Protein AF-X1GQK0-F1 (afdb_monomer_lite)

Radius of gyration: 18.28 Å; chains: 1; bounding box: 40×47×45 Å

InterPro domains:
  IPR051198 Tetrapyrrole and bacteriochlorophyll biosynthesis methyltransferases [PTHR43409] (2-92)
  IPR058240 Radical SAM superfamily [SSF102114] (1-90)

Secondary structure (DSSP, 8-state):
-TTTTT----HHHHHHHHHHHHTSS---EEEEEE--TT--HHHHHHHHHHHHHHHHH-TT-EEEEEE----SSSHHHHHHHHTT----SSHHHHHT--TTSPPTTSTTHHHHHHHHHHHHHHH-GGGTS--SHHHHHHHHHHHHHHHHT-----HHHHHHHHHHHHHHHHHHTT--EEEETTTTEEEE----

Organism: NCBI:txid412755

Structure (mmCIF, N/CA/C/O backbone):
data_AF-X1GQK0-F1
#
_entry.id   AF-X1GQK0-F1
#
loop_
_atom_site.group_PDB
_atom_site.id
_atom_site.type_symbol
_atom_site.label_atom_id
_atom_site.label_alt_id
_atom_site.label_comp_id
_atom_site.label_asym_id
_atom_site.label_entity_id
_atom_site.label_seq_id
_atom_site.pdbx_PDB_ins_code
_atom_site.Cartn_x
_atom_site.Cartn_y
_atom_site.Cartn_z
_atom_site.occupancy
_atom_site.B_iso_or_equiv
_atom_site.auth_seq_id
_atom_site.auth_comp_id
_atom_site.auth_asym_id
_atom_site.auth_atom_id
_atom_site.pdbx_PDB_model_num
ATOM 1 N N . MET A 1 1 ? -3.113 8.553 -9.599 1.00 86.00 1 MET A N 1
ATOM 2 C CA . MET A 1 1 ? -2.877 7.104 -9.410 1.00 86.00 1 MET A CA 1
ATOM 3 C C . MET A 1 1 ? -4.082 6.235 -9.766 1.00 86.00 1 MET A C 1
ATOM 5 O O . MET A 1 1 ? -3.901 5.327 -10.559 1.00 86.00 1 MET A O 1
ATOM 9 N N . LEU A 1 2 ? -5.304 6.500 -9.271 1.00 84.56 2 LEU A N 1
ATOM 10 C CA . LEU A 1 2 ? -6.489 5.663 -9.577 1.00 84.56 2 LEU A CA 1
ATOM 11 C C . LEU A 1 2 ? -6.754 5.450 -11.083 1.00 84.56 2 LEU A C 1
ATOM 13 O O . LEU A 1 2 ? -7.022 4.320 -11.481 1.00 84.56 2 LEU A O 1
ATOM 17 N N . ASN A 1 3 ? -6.606 6.496 -11.904 1.00 83.50 3 ASN A N 1
ATOM 18 C CA . ASN A 1 3 ? -6.813 6.410 -13.357 1.00 83.50 3 ASN A CA 1
ATOM 19 C C . ASN A 1 3 ? -5.744 5.558 -14.058 1.00 83.50 3 ASN A C 1
ATOM 21 O O . ASN A 1 3 ? -6.087 4.754 -14.910 1.00 83.50 3 ASN A O 1
ATOM 25 N N . ILE A 1 4 ? -4.472 5.671 -13.648 1.00 83.75 4 ILE A N 1
ATOM 26 C CA . ILE A 1 4 ? -3.359 4.857 -14.186 1.00 83.75 4 ILE A CA 1
ATOM 27 C C . ILE A 1 4 ? -3.597 3.362 -13.929 1.00 83.75 4 ILE A C 1
ATOM 29 O O . ILE A 1 4 ? -3.160 2.511 -14.690 1.00 83.75 4 ILE A O 1
ATOM 33 N N . LEU A 1 5 ? -4.292 3.039 -12.839 1.00 85.56 5 LEU A N 1
ATOM 34 C CA . LEU A 1 5 ? -4.636 1.667 -12.478 1.00 85.56 5 LEU A CA 1
ATOM 35 C C . LEU A 1 5 ? -5.986 1.209 -13.045 1.00 85.56 5 LEU A C 1
ATOM 37 O O . LEU A 1 5 ? -6.424 0.115 -12.703 1.00 85.56 5 LEU A O 1
ATOM 41 N N . ASN A 1 6 ? -6.673 2.055 -13.819 1.00 86.94 6 ASN A N 1
ATOM 42 C CA . ASN A 1 6 ? -8.012 1.812 -14.354 1.00 86.94 6 ASN A CA 1
ATOM 43 C C . ASN A 1 6 ? -9.020 1.280 -13.308 1.00 86.94 6 ASN A C 1
ATOM 45 O O . ASN A 1 6 ? -9.828 0.396 -13.576 1.00 86.94 6 ASN A O 1
ATOM 49 N N . LYS A 1 7 ? -8.962 1.793 -12.068 1.00 87.69 7 LYS A N 1
ATOM 50 C CA . LYS A 1 7 ? -9.793 1.279 -10.960 1.00 87.69 7 LYS A CA 1
ATOM 51 C C . LYS A 1 7 ? -11.270 1.688 -11.030 1.00 87.69 7 LYS A C 1
ATOM 53 O O . LYS A 1 7 ? -12.049 1.197 -10.223 1.00 87.69 7 LYS A O 1
ATOM 58 N N . ASN A 1 8 ? -11.627 2.616 -11.920 1.00 91.62 8 ASN A N 1
ATOM 59 C CA . ASN A 1 8 ? -12.978 3.165 -12.091 1.00 91.62 8 ASN A CA 1
ATOM 60 C C . ASN A 1 8 ? -13.700 3.539 -10.772 1.00 91.62 8 ASN A C 1
ATOM 62 O O . ASN A 1 8 ? -14.878 3.254 -10.576 1.00 91.62 8 ASN A O 1
ATOM 66 N N . ILE A 1 9 ? -12.974 4.163 -9.838 1.00 94.88 9 ILE A N 1
ATOM 67 C CA . ILE A 1 9 ? -13.507 4.660 -8.560 1.00 94.88 9 ILE A CA 1
ATOM 68 C C . ILE A 1 9 ? -12.946 6.045 -8.251 1.00 94.88 9 ILE A C 1
ATOM 70 O O . ILE A 1 9 ? -11.838 6.394 -8.662 1.00 94.88 9 ILE A O 1
ATOM 74 N N . SER A 1 10 ? -13.684 6.817 -7.457 1.00 95.56 10 SER A N 1
ATOM 75 C CA . SER A 1 10 ? -13.250 8.117 -6.939 1.00 95.56 10 SER A CA 1
ATOM 76 C C . SER A 1 10 ? -12.899 8.060 -5.449 1.00 95.56 10 SER A C 1
ATOM 78 O O . SER A 1 10 ? -13.332 7.172 -4.712 1.00 95.56 10 SER A O 1
ATOM 80 N N . ILE A 1 11 ? -12.183 9.077 -4.959 1.00 96.25 11 ILE A N 1
ATOM 81 C CA . ILE A 1 11 ? -11.926 9.257 -3.517 1.00 96.25 11 ILE A CA 1
ATOM 82 C C . ILE A 1 11 ? -13.244 9.369 -2.731 1.00 96.25 11 ILE A C 1
ATOM 84 O O . ILE A 1 11 ? -13.341 8.866 -1.612 1.00 96.25 11 ILE A O 1
ATOM 88 N N . LYS A 1 12 ? -14.283 9.980 -3.323 1.00 97.12 12 LYS A N 1
ATOM 89 C CA . LYS A 1 12 ? -15.617 10.078 -2.715 1.00 97.12 12 LYS A CA 1
ATOM 90 C C . LYS A 1 12 ? -16.220 8.694 -2.476 1.00 97.12 12 LYS A C 1
ATOM 92 O O . LYS A 1 12 ? -16.782 8.479 -1.407 1.00 97.12 12 LYS A O 1
ATOM 97 N N . ASN A 1 13 ? -16.060 7.756 -3.416 1.00 96.62 13 ASN A N 1
ATOM 98 C CA . ASN A 1 13 ? -16.546 6.383 -3.239 1.00 96.62 13 ASN A CA 1
ATOM 99 C C . ASN A 1 13 ? -15.848 5.688 -2.064 1.00 96.62 13 ASN A C 1
ATOM 101 O O . ASN A 1 13 ? -16.523 5.090 -1.235 1.00 96.62 13 ASN A O 1
ATOM 105 N N . ILE A 1 14 ? -14.524 5.838 -1.948 1.00 96.88 14 ILE A N 1
ATOM 106 C CA . ILE A 1 14 ? -13.735 5.238 -0.858 1.00 96.88 14 ILE A CA 1
ATOM 107 C C . ILE A 1 14 ? -14.148 5.809 0.509 1.00 96.88 14 ILE A C 1
ATOM 109 O O . ILE A 1 14 ? -14.321 5.081 1.481 1.00 96.88 14 ILE A O 1
ATOM 113 N N . ILE A 1 15 ? -14.349 7.126 0.605 1.00 97.56 15 ILE A N 1
ATOM 114 C CA . ILE A 1 15 ? -14.827 7.753 1.848 1.00 97.56 15 ILE A CA 1
ATOM 115 C C . ILE A 1 15 ? -16.248 7.281 2.179 1.00 97.56 15 ILE A C 1
ATOM 117 O O . ILE A 1 15 ? -16.563 7.031 3.344 1.00 97.56 15 ILE A O 1
ATOM 121 N N . GLN A 1 16 ? -17.109 7.157 1.170 1.00 97.12 16 GLN A N 1
ATOM 122 C CA . GLN A 1 16 ? -18.483 6.714 1.363 1.00 97.12 16 GLN A CA 1
ATOM 123 C C . GLN A 1 16 ? -18.555 5.257 1.837 1.00 97.12 16 GLN A C 1
ATOM 125 O O . GLN A 1 16 ? -19.339 4.970 2.739 1.00 97.12 16 GLN A O 1
ATOM 130 N N . SER A 1 17 ? -17.713 4.357 1.318 1.00 96.44 17 SER A N 1
ATOM 131 C CA . SER A 1 17 ? -17.675 2.963 1.783 1.00 96.44 17 SER A CA 1
ATOM 132 C C . SER A 1 17 ? -17.303 2.864 3.265 1.00 96.44 17 SER A C 1
ATOM 134 O O . SER A 1 17 ? -17.891 2.070 3.999 1.00 96.44 17 SER A O 1
ATOM 136 N N . ALA A 1 18 ? -16.390 3.715 3.748 1.00 96.88 18 ALA A N 1
ATOM 137 C CA . ALA A 1 18 ? -16.039 3.760 5.168 1.00 96.88 18 ALA A CA 1
ATOM 138 C C . ALA A 1 18 ? -17.204 4.235 6.040 1.00 96.88 18 ALA A C 1
ATOM 140 O O . ALA A 1 18 ? -17.442 3.666 7.102 1.00 96.88 18 ALA A O 1
ATOM 141 N N . LYS A 1 19 ? -17.959 5.241 5.583 1.00 96.62 19 LYS A N 1
ATOM 142 C CA . LYS A 1 19 ? -19.150 5.730 6.295 1.00 96.62 19 LYS A CA 1
ATOM 143 C C . LYS A 1 19 ? -20.248 4.674 6.374 1.00 96.62 19 LYS A C 1
ATOM 145 O O . LYS A 1 19 ? -20.806 4.486 7.447 1.00 96.62 19 LYS A O 1
ATOM 150 N N . ILE A 1 20 ? -20.524 3.987 5.265 1.00 96.00 20 ILE A N 1
ATOM 151 C CA . ILE A 1 20 ? -21.542 2.928 5.206 1.00 96.00 20 ILE A CA 1
ATOM 152 C C . ILE A 1 20 ? -21.174 1.803 6.176 1.00 96.00 20 ILE A C 1
ATOM 154 O O . ILE A 1 20 ? -21.955 1.463 7.057 1.00 96.00 20 ILE A O 1
ATOM 158 N N . THR A 1 21 ? -19.952 1.279 6.070 1.00 95.81 21 THR A N 1
ATOM 159 C CA . THR A 1 21 ? -19.504 0.135 6.883 1.00 95.81 21 THR A CA 1
ATOM 160 C C . THR A 1 21 ? -19.372 0.456 8.370 1.00 95.81 21 THR A C 1
ATOM 162 O O . THR A 1 21 ? -19.527 -0.438 9.195 1.00 95.81 21 THR A O 1
ATOM 165 N N . LYS A 1 22 ? -19.150 1.724 8.744 1.00 95.62 22 LYS A N 1
ATOM 166 C CA . LYS A 1 22 ? -19.123 2.155 10.151 1.00 95.62 22 LYS A CA 1
ATOM 167 C C . LYS A 1 22 ? -20.421 1.819 10.897 1.00 95.62 22 LYS A C 1
ATOM 169 O O . LYS A 1 22 ? -20.362 1.493 12.077 1.00 95.62 22 LYS A O 1
ATOM 174 N N . GLY A 1 23 ? -21.569 1.927 10.226 1.00 90.81 23 GLY A N 1
ATOM 175 C CA . GLY A 1 23 ? -22.893 1.675 10.806 1.00 90.81 23 GLY A CA 1
ATOM 176 C C . GLY A 1 23 ? -23.303 0.202 10.828 1.00 90.81 23 GLY A C 1
ATOM 177 O O . GLY A 1 23 ? -24.472 -0.089 11.048 1.00 90.81 23 GLY A O 1
ATOM 178 N N . THR A 1 24 ? -22.373 -0.714 10.553 1.00 94.06 24 THR A N 1
ATOM 179 C CA . THR A 1 24 ? -22.633 -2.154 10.440 1.00 94.06 24 THR A CA 1
ATOM 180 C C . THR A 1 24 ? -21.692 -2.943 11.346 1.00 94.06 24 THR A C 1
ATOM 182 O O . THR A 1 24 ? -20.671 -2.419 11.799 1.00 94.06 24 THR A O 1
ATOM 185 N N . ASP A 1 25 ? -21.980 -4.228 11.540 1.00 90.56 25 ASP A N 1
ATOM 186 C CA . ASP A 1 25 ? -21.073 -5.158 12.226 1.00 90.56 25 ASP A CA 1
ATOM 187 C C . ASP A 1 25 ? -19.959 -5.708 11.318 1.00 90.56 25 ASP A C 1
ATOM 189 O O . ASP A 1 25 ? -19.130 -6.512 11.745 1.00 90.56 25 ASP A O 1
ATOM 193 N N . LEU A 1 26 ? -19.883 -5.241 10.067 1.00 88.81 26 LEU A N 1
ATOM 194 C CA . LEU A 1 26 ? -18.850 -5.647 9.123 1.00 88.81 26 LEU A CA 1
ATOM 195 C C . LEU A 1 26 ? -17.524 -4.925 9.391 1.00 88.81 26 LEU A C 1
ATOM 197 O O . LEU A 1 26 ? -17.452 -3.701 9.538 1.00 88.81 26 LEU A O 1
ATOM 201 N N . SER A 1 27 ? -16.434 -5.690 9.360 1.00 86.12 27 SER A N 1
ATOM 202 C CA . SER A 1 27 ? -15.071 -5.158 9.378 1.00 86.12 27 SER A CA 1
ATOM 203 C C . SER A 1 27 ? -14.605 -4.911 7.943 1.00 86.12 27 SER A C 1
ATOM 205 O O . SER A 1 27 ? -14.229 -5.841 7.239 1.00 86.12 27 SER A O 1
ATOM 207 N N . ALA A 1 28 ? -14.631 -3.655 7.494 1.00 93.81 28 ALA A N 1
ATOM 208 C CA . ALA A 1 28 ? -14.142 -3.299 6.163 1.00 93.81 28 ALA A CA 1
ATOM 209 C C . ALA A 1 28 ? -12.614 -3.459 6.067 1.00 93.81 28 ALA A C 1
ATOM 211 O O . ALA A 1 28 ? -11.897 -2.875 6.879 1.00 93.81 28 ALA A O 1
ATOM 212 N N . ASP A 1 29 ? -12.124 -4.186 5.062 1.00 95.19 29 ASP A N 1
ATOM 213 C CA . ASP A 1 29 ? -10.694 -4.319 4.758 1.00 95.19 29 ASP A CA 1
ATOM 214 C C . ASP A 1 29 ? -10.328 -3.555 3.478 1.00 95.19 29 ASP A C 1
ATOM 216 O O . ASP A 1 29 ? -10.862 -3.814 2.398 1.00 95.19 29 ASP A O 1
ATOM 220 N N . TYR A 1 30 ? -9.394 -2.610 3.594 1.00 96.38 30 TYR A N 1
ATOM 221 C CA . TYR A 1 30 ? -8.922 -1.795 2.482 1.00 96.38 30 TYR A CA 1
ATOM 222 C C . TYR A 1 30 ? -7.527 -2.214 2.003 1.00 96.38 30 TYR A C 1
ATOM 224 O O . TYR A 1 30 ? -6.514 -2.051 2.691 1.00 96.38 30 TYR A O 1
ATOM 232 N N . SER A 1 31 ? -7.453 -2.652 0.746 1.00 94.50 31 SER A N 1
ATOM 233 C CA . SER A 1 31 ? -6.190 -2.953 0.066 1.00 94.50 31 SER A CA 1
ATOM 234 C C . SER A 1 31 ? -5.671 -1.758 -0.738 1.00 94.50 31 SER A C 1
ATOM 236 O O . SER A 1 31 ? -6.305 -1.283 -1.684 1.00 94.50 31 SER A O 1
ATOM 238 N N . TRP A 1 32 ? -4.473 -1.300 -0.389 1.00 96.12 32 TRP A N 1
ATOM 239 C CA . TRP A 1 32 ? -3.812 -0.145 -0.993 1.00 96.12 32 TRP A CA 1
ATOM 240 C C . TRP A 1 32 ? -2.571 -0.562 -1.771 1.00 96.12 32 TRP A C 1
ATOM 242 O O . TRP A 1 32 ? -1.970 -1.597 -1.491 1.00 96.12 32 TRP A O 1
ATOM 252 N N . MET A 1 33 ? -2.175 0.258 -2.743 1.00 94.62 33 MET A N 1
ATOM 253 C CA . MET A 1 33 ? -0.976 0.026 -3.547 1.00 94.62 33 MET A CA 1
ATOM 254 C C . MET A 1 33 ? -0.113 1.282 -3.614 1.00 94.62 33 MET A C 1
ATOM 256 O O . MET A 1 33 ? -0.654 2.382 -3.711 1.00 94.62 33 MET A O 1
ATOM 260 N N . ILE A 1 34 ? 1.204 1.086 -3.583 1.00 95.50 34 ILE A N 1
ATOM 261 C CA . ILE A 1 34 ? 2.251 2.093 -3.820 1.00 95.50 34 ILE A CA 1
ATOM 262 C C . ILE A 1 34 ? 3.330 1.504 -4.740 1.00 95.50 34 ILE A C 1
ATOM 264 O O . ILE A 1 34 ? 3.336 0.300 -4.999 1.00 95.50 34 ILE A O 1
ATOM 268 N N . GLY A 1 35 ? 4.274 2.320 -5.202 1.00 93.69 35 GLY A N 1
ATOM 269 C CA . GLY A 1 35 ? 5.295 1.907 -6.168 1.00 93.69 35 GLY A CA 1
ATOM 270 C C . GLY A 1 35 ? 4.748 1.850 -7.593 1.00 93.69 35 GLY A C 1
ATOM 271 O O . GLY A 1 35 ? 5.154 1.003 -8.385 1.00 93.69 35 GLY A O 1
ATOM 272 N N . ILE A 1 36 ? 3.784 2.714 -7.905 1.00 93.31 36 ILE A N 1
ATOM 273 C CA . ILE A 1 36 ? 3.194 2.805 -9.243 1.00 93.31 36 ILE A CA 1
ATOM 274 C C . ILE A 1 36 ? 4.176 3.587 -10.141 1.00 93.31 36 ILE A C 1
ATOM 276 O O . ILE A 1 36 ? 4.700 4.605 -9.691 1.00 93.31 36 ILE A O 1
ATOM 280 N N . PRO A 1 37 ? 4.462 3.152 -11.384 1.00 90.38 37 PRO A N 1
ATOM 281 C CA . PRO A 1 37 ? 5.226 3.949 -12.347 1.00 90.38 37 PRO A CA 1
ATOM 282 C C . PRO A 1 37 ? 4.750 5.409 -12.414 1.00 90.38 37 PRO A C 1
ATO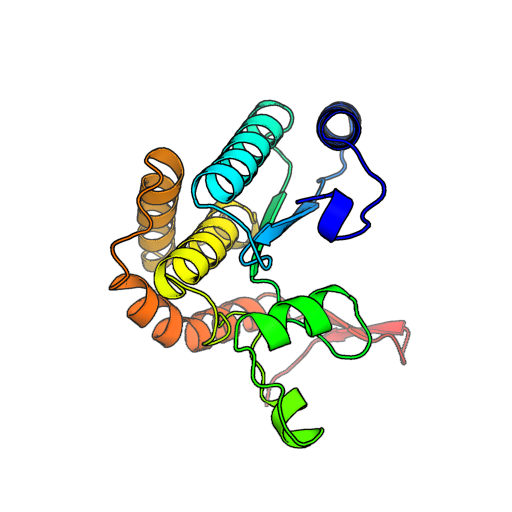M 284 O O . PRO A 1 37 ? 3.546 5.674 -12.454 1.00 90.38 37 PRO A O 1
ATOM 287 N N . GLY A 1 38 ? 5.689 6.355 -12.363 1.00 88.50 38 GLY A N 1
ATOM 288 C CA . GLY A 1 38 ? 5.410 7.794 -12.264 1.00 88.50 38 GLY A CA 1
ATOM 289 C C . GLY A 1 38 ? 4.885 8.312 -10.909 1.00 88.50 38 GLY A C 1
ATOM 290 O O . GLY A 1 38 ? 4.633 9.510 -10.784 1.00 88.50 38 GLY A O 1
ATOM 291 N N . GLU A 1 39 ? 4.714 7.471 -9.883 1.00 93.12 39 GLU A N 1
ATOM 292 C CA . GLU A 1 39 ? 4.222 7.897 -8.565 1.00 93.12 39 GLU A CA 1
ATOM 293 C C . GLU A 1 39 ? 5.246 8.755 -7.813 1.00 93.12 39 GLU A C 1
ATOM 295 O O . GLU A 1 39 ? 6.414 8.393 -7.642 1.00 93.12 39 GLU A O 1
ATOM 300 N N . THR A 1 40 ? 4.795 9.904 -7.307 1.00 93.25 40 THR A N 1
ATOM 301 C CA . THR A 1 40 ? 5.649 10.810 -6.536 1.00 93.25 40 THR A CA 1
ATOM 302 C C . THR A 1 40 ? 5.569 10.532 -5.034 1.00 93.25 40 THR A C 1
ATOM 304 O O . THR A 1 40 ? 4.610 9.951 -4.522 1.00 93.25 40 THR A O 1
ATOM 307 N N . LYS A 1 41 ? 6.542 11.045 -4.268 1.00 92.00 41 LYS A N 1
ATOM 308 C CA . LYS A 1 41 ? 6.484 11.022 -2.792 1.00 92.00 41 LYS A CA 1
ATOM 309 C C . LYS A 1 41 ? 5.203 11.684 -2.260 1.00 92.00 41 LYS A C 1
ATOM 311 O O . LYS A 1 41 ? 4.647 11.239 -1.258 1.00 92.00 41 LYS A O 1
ATOM 316 N N . THR A 1 42 ? 4.741 12.743 -2.922 1.00 94.12 42 THR A N 1
ATOM 317 C CA . THR A 1 42 ? 3.506 13.450 -2.565 1.00 94.12 42 THR A CA 1
ATOM 318 C C . THR A 1 42 ? 2.279 12.568 -2.778 1.00 94.12 42 THR A C 1
ATOM 320 O O . THR A 1 42 ? 1.374 12.585 -1.948 1.00 94.12 42 THR A O 1
ATOM 323 N N . ASP A 1 43 ? 2.257 11.752 -3.832 1.00 95.00 43 ASP A N 1
ATOM 324 C CA . ASP A 1 43 ? 1.158 10.816 -4.091 1.00 95.00 43 ASP A CA 1
ATOM 325 C C . ASP A 1 43 ? 1.102 9.699 -3.048 1.00 95.00 43 ASP A C 1
ATOM 327 O O . ASP A 1 43 ? 0.036 9.444 -2.488 1.00 95.00 43 ASP A O 1
ATOM 331 N N . VAL A 1 44 ? 2.253 9.126 -2.681 1.00 95.31 44 VAL A N 1
ATOM 332 C CA . VAL A 1 44 ? 2.336 8.159 -1.572 1.00 95.31 44 VAL A CA 1
ATOM 333 C C . VAL A 1 44 ? 1.809 8.777 -0.272 1.00 95.31 44 VAL A C 1
ATOM 335 O O . VAL A 1 44 ? 1.028 8.153 0.448 1.00 95.31 44 VAL A O 1
ATOM 338 N N . ARG A 1 45 ? 2.167 10.036 0.016 1.00 95.06 45 ARG A N 1
ATOM 339 C CA . ARG A 1 45 ? 1.662 10.749 1.198 1.00 95.06 45 ARG A CA 1
ATOM 340 C C . ARG A 1 45 ? 0.151 10.984 1.139 1.00 95.06 45 ARG A C 1
ATOM 342 O O . ARG A 1 45 ? -0.525 10.821 2.151 1.00 95.06 45 ARG A O 1
ATOM 349 N N . ARG A 1 46 ? -0.405 11.316 -0.030 1.00 96.00 46 ARG A N 1
ATOM 350 C CA . ARG A 1 46 ? -1.863 11.430 -0.227 1.00 96.00 46 ARG A CA 1
ATOM 351 C C . ARG A 1 46 ? -2.571 10.104 0.054 1.00 96.00 46 ARG A C 1
ATOM 353 O O . ARG A 1 46 ? -3.612 10.118 0.705 1.00 96.00 46 ARG A O 1
ATOM 360 N N . THR A 1 47 ? -1.991 8.980 -0.369 1.00 96.62 47 THR A N 1
ATOM 361 C CA . THR A 1 47 ? -2.493 7.635 -0.045 1.00 96.62 47 THR A CA 1
ATOM 362 C C . THR A 1 47 ? -2.502 7.394 1.467 1.00 96.62 47 THR A C 1
ATOM 364 O O . THR A 1 47 ? -3.541 7.033 2.014 1.00 96.62 47 THR A O 1
ATOM 367 N N . ILE A 1 48 ? -1.395 7.667 2.167 1.00 97.00 48 ILE A N 1
ATOM 368 C CA . ILE A 1 48 ? -1.303 7.516 3.634 1.00 97.00 48 ILE A CA 1
ATOM 369 C C . ILE A 1 48 ? -2.327 8.404 4.356 1.00 97.00 48 ILE A C 1
ATOM 371 O O . ILE A 1 48 ? -3.032 7.933 5.248 1.00 97.00 48 ILE A O 1
ATOM 375 N N . ASN A 1 49 ? -2.465 9.667 3.949 1.00 97.38 49 ASN A N 1
ATOM 376 C CA . ASN A 1 49 ? -3.438 10.589 4.536 1.00 97.38 49 ASN A CA 1
ATOM 377 C C . ASN A 1 49 ? -4.880 10.113 4.335 1.00 97.38 49 ASN A C 1
ATOM 379 O O . ASN A 1 49 ? -5.701 10.223 5.244 1.00 97.38 49 ASN A O 1
ATOM 383 N N . LEU A 1 50 ? -5.195 9.561 3.160 1.00 97.69 50 LEU A N 1
ATOM 384 C CA . LEU A 1 50 ? -6.515 8.996 2.906 1.00 97.69 50 LEU A CA 1
ATOM 385 C C . LEU A 1 50 ? -6.779 7.785 3.808 1.00 97.69 50 LEU A C 1
ATOM 387 O O . LEU A 1 50 ? -7.862 7.689 4.371 1.00 97.69 50 LEU A O 1
ATOM 391 N N . ILE A 1 51 ? -5.790 6.913 4.014 1.00 97.81 51 ILE A N 1
ATOM 392 C CA . ILE A 1 51 ? -5.900 5.782 4.947 1.00 97.81 51 ILE A CA 1
ATOM 393 C C . ILE A 1 51 ? -6.170 6.267 6.376 1.00 97.81 51 ILE A C 1
ATOM 395 O O . ILE A 1 51 ? -7.095 5.773 7.020 1.00 97.81 51 ILE A O 1
ATOM 399 N N . LYS A 1 52 ? -5.407 7.257 6.861 1.00 96.94 52 LYS A N 1
ATOM 400 C CA . LYS A 1 52 ? -5.611 7.860 8.191 1.00 96.94 52 LYS A CA 1
ATOM 401 C C . LYS A 1 52 ? -7.039 8.396 8.337 1.00 96.94 52 LYS A C 1
ATOM 403 O O . LYS A 1 52 ? -7.730 8.035 9.284 1.00 96.94 52 LYS A O 1
ATOM 408 N N . LYS A 1 53 ? -7.530 9.127 7.333 1.00 97.81 53 LYS A N 1
ATOM 409 C CA . LYS A 1 53 ? -8.914 9.622 7.288 1.00 97.81 53 LYS A CA 1
ATOM 410 C C . LYS A 1 53 ? -9.954 8.497 7.312 1.00 97.81 53 LYS A C 1
ATOM 412 O O . LYS A 1 53 ? -10.982 8.624 7.968 1.00 97.81 53 LYS A O 1
ATOM 417 N N . ILE A 1 54 ? -9.719 7.390 6.607 1.00 97.50 54 ILE A N 1
ATOM 418 C CA . ILE A 1 54 ? -10.621 6.228 6.642 1.00 97.50 54 ILE A CA 1
ATOM 419 C C . ILE A 1 54 ? -10.668 5.622 8.048 1.00 97.50 54 ILE A C 1
ATOM 421 O O . ILE A 1 54 ? -11.761 5.333 8.531 1.00 97.50 54 ILE A O 1
ATOM 425 N N . LYS A 1 55 ? -9.523 5.513 8.734 1.00 95.38 55 LYS A N 1
ATOM 426 C CA . LYS A 1 55 ? -9.458 5.034 10.124 1.00 95.38 55 LYS A CA 1
ATOM 427 C C . LYS A 1 55 ? -10.127 5.978 11.121 1.00 95.38 55 LYS A C 1
ATOM 429 O O . LYS A 1 55 ? -10.745 5.493 12.060 1.00 95.38 55 LYS A O 1
ATOM 434 N N . GLU A 1 56 ? -10.062 7.291 10.913 1.00 96.50 56 GLU A N 1
ATOM 435 C CA . GLU A 1 56 ? -10.828 8.264 11.709 1.00 96.50 56 GLU A CA 1
ATOM 436 C C . GLU A 1 56 ? -12.342 8.070 11.529 1.00 96.50 56 GLU A C 1
ATOM 438 O O . GLU A 1 56 ? -13.110 8.124 12.490 1.00 96.50 56 GLU A O 1
ATOM 443 N N . ILE A 1 57 ? -12.788 7.807 10.295 1.00 96.69 57 ILE A N 1
ATOM 444 C CA . ILE A 1 57 ? -14.203 7.566 9.997 1.00 96.69 57 ILE A CA 1
ATOM 445 C C . ILE A 1 57 ? -14.658 6.241 10.608 1.00 96.69 57 ILE A C 1
ATOM 447 O O . ILE A 1 57 ? -15.646 6.232 11.343 1.00 96.69 57 ILE A O 1
ATOM 451 N N . ASN A 1 58 ? -13.958 5.145 10.319 1.00 95.94 58 ASN A N 1
ATOM 452 C CA . ASN A 1 58 ? -14.274 3.804 10.796 1.00 95.94 58 ASN A CA 1
ATOM 453 C C . ASN A 1 58 ? -13.049 3.171 11.487 1.0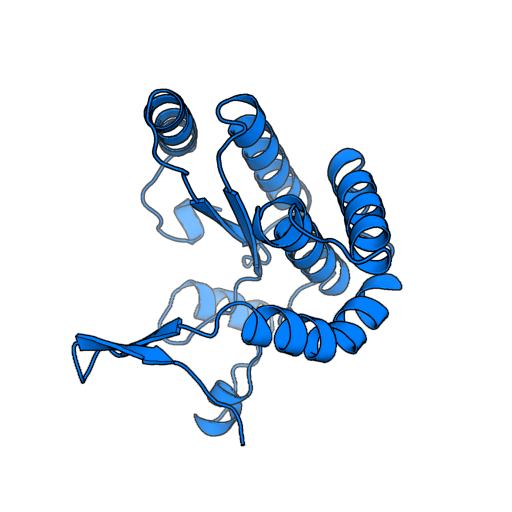0 95.94 58 ASN A C 1
ATOM 455 O O . ASN A 1 58 ? -12.269 2.470 10.842 1.00 95.94 58 ASN A O 1
ATOM 459 N N . PRO A 1 59 ? -12.892 3.342 12.812 1.00 93.19 59 PRO A N 1
ATOM 460 C CA . PRO A 1 59 ? -11.774 2.755 13.548 1.00 93.19 59 PRO A CA 1
ATOM 461 C C . PRO A 1 59 ? -11.715 1.225 13.475 1.00 93.19 59 PRO A C 1
ATOM 463 O O . PRO A 1 59 ? -10.628 0.661 13.597 1.00 93.19 59 PRO A O 1
ATOM 466 N N . LYS A 1 60 ? -12.846 0.548 13.223 1.00 92.69 60 LYS A N 1
ATOM 467 C CA . LYS A 1 60 ? -12.905 -0.915 13.089 1.00 92.69 60 LYS A CA 1
ATOM 468 C C . LYS A 1 60 ? -12.312 -1.422 11.772 1.00 92.69 60 LYS A C 1
ATOM 470 O O . LYS A 1 60 ? -12.052 -2.621 11.691 1.00 92.69 60 LYS A O 1
ATOM 475 N N . SER A 1 61 ? -12.116 -0.560 10.767 1.00 95.06 61 SER A N 1
ATOM 476 C CA . SER A 1 61 ? -11.614 -0.985 9.459 1.00 95.06 61 SER A CA 1
ATOM 477 C C . SER A 1 61 ? -10.157 -1.430 9.526 1.00 95.06 61 SER A C 1
ATOM 479 O O . SER A 1 61 ? -9.333 -0.808 10.206 1.00 95.06 61 SER A O 1
ATOM 481 N N . GLU A 1 62 ? -9.829 -2.442 8.742 1.00 95.50 62 GLU A N 1
ATOM 482 C CA . GLU A 1 62 ? -8.466 -2.886 8.500 1.00 95.50 62 GLU A CA 1
ATOM 483 C C . GLU A 1 62 ? -7.913 -2.287 7.209 1.00 95.50 62 GLU A C 1
ATOM 485 O O . GLU A 1 62 ? -8.653 -1.833 6.331 1.00 95.50 62 GLU A O 1
ATOM 490 N N . PHE A 1 63 ? -6.591 -2.269 7.088 1.00 96.50 63 PHE A N 1
ATOM 491 C CA . PHE A 1 63 ? -5.945 -1.929 5.834 1.00 96.50 63 PHE A CA 1
ATOM 492 C C . PHE A 1 63 ? -4.587 -2.602 5.692 1.00 96.50 63 PHE A C 1
ATOM 494 O O . PHE A 1 63 ? -3.947 -3.017 6.654 1.00 96.50 63 PHE A O 1
ATOM 501 N N . SER A 1 64 ? -4.103 -2.653 4.456 1.00 94.50 64 SER A N 1
ATOM 502 C CA . SER A 1 64 ? -2.693 -2.920 4.187 1.00 94.50 64 SER A CA 1
ATOM 503 C C . SER A 1 64 ? -2.256 -2.237 2.902 1.00 94.50 64 SER A C 1
ATOM 505 O O . SER A 1 64 ? -3.025 -2.161 1.943 1.00 94.50 64 SER A O 1
ATOM 507 N N . ILE A 1 65 ? -1.017 -1.758 2.871 1.00 95.81 65 ILE A N 1
ATOM 508 C CA . ILE A 1 65 ? -0.384 -1.220 1.672 1.00 95.81 65 ILE A CA 1
ATOM 509 C C . ILE A 1 65 ? 0.517 -2.301 1.086 1.00 95.81 65 ILE A C 1
ATOM 511 O O . ILE A 1 65 ? 1.403 -2.824 1.762 1.00 95.81 65 ILE A O 1
ATOM 515 N N . LYS A 1 66 ? 0.306 -2.628 -0.185 1.00 93.75 66 LYS A N 1
ATOM 516 C CA . LYS A 1 66 ? 1.156 -3.525 -0.970 1.00 93.75 66 LYS A CA 1
ATOM 517 C C . LYS A 1 66 ? 1.974 -2.724 -1.975 1.00 93.75 66 LYS A C 1
ATOM 519 O O . LYS A 1 66 ? 1.582 -1.635 -2.389 1.00 93.75 66 LYS A O 1
ATOM 524 N N . ILE A 1 67 ? 3.118 -3.264 -2.370 1.00 94.00 67 ILE A N 1
ATOM 525 C CA . ILE A 1 67 ? 3.942 -2.665 -3.418 1.00 94.00 67 ILE A CA 1
ATOM 526 C C . ILE A 1 67 ? 3.513 -3.283 -4.740 1.00 94.00 67 ILE A C 1
ATOM 528 O O . ILE A 1 67 ? 3.372 -4.503 -4.840 1.00 94.00 67 ILE A O 1
ATOM 532 N N . LEU A 1 68 ? 3.262 -2.441 -5.736 1.00 93.00 68 LEU A N 1
ATOM 533 C CA . LEU A 1 68 ? 2.864 -2.891 -7.057 1.00 93.00 68 LEU A CA 1
ATOM 534 C C . LEU A 1 68 ? 3.971 -3.765 -7.661 1.00 93.00 68 LEU A C 1
ATOM 536 O O . LEU A 1 68 ? 5.135 -3.367 -7.736 1.00 93.00 68 LEU A O 1
ATOM 540 N N . PHE A 1 69 ? 3.580 -4.949 -8.131 1.00 92.50 69 PHE A N 1
ATOM 541 C CA . PHE A 1 69 ? 4.413 -5.769 -8.995 1.00 92.50 69 PHE A CA 1
ATOM 542 C C . PHE A 1 69 ? 3.851 -5.719 -10.427 1.00 92.50 69 PHE A C 1
ATOM 544 O O . PHE A 1 69 ? 2.673 -6.040 -10.606 1.00 92.50 69 PHE A O 1
ATOM 551 N N . PRO A 1 70 ? 4.633 -5.316 -11.446 1.00 92.44 70 PRO A N 1
ATOM 552 C CA . PRO A 1 70 ? 4.132 -5.211 -12.815 1.00 92.44 70 PRO A CA 1
ATOM 553 C C . PRO A 1 70 ? 4.001 -6.600 -13.458 1.00 92.44 70 PRO A C 1
ATOM 555 O O . PRO A 1 70 ? 4.988 -7.193 -13.891 1.00 92.44 70 PRO A O 1
ATOM 558 N N . TYR A 1 71 ? 2.782 -7.139 -13.512 1.00 91.06 71 TYR A N 1
ATOM 559 C CA . TYR A 1 71 ? 2.511 -8.436 -14.142 1.00 91.06 71 TYR A CA 1
ATOM 560 C C . TYR A 1 71 ? 2.315 -8.317 -15.660 1.00 91.06 71 TYR A C 1
ATOM 562 O O . TYR A 1 71 ? 1.782 -7.303 -16.117 1.00 91.06 71 TYR A O 1
ATOM 570 N N . PRO A 1 72 ? 2.696 -9.337 -16.455 1.00 91.69 72 PRO A N 1
ATOM 571 C CA . PRO A 1 72 ? 2.616 -9.285 -17.914 1.00 91.69 72 PRO A CA 1
ATOM 572 C C . PRO A 1 72 ? 1.201 -8.992 -18.422 1.00 91.69 72 PRO A C 1
ATOM 574 O O . PRO A 1 72 ? 0.221 -9.271 -17.736 1.00 91.69 72 PRO A O 1
ATOM 577 N N . LYS A 1 73 ? 1.103 -8.494 -19.662 1.00 89.62 73 LYS A N 1
ATOM 578 C CA . LYS A 1 73 ? -0.169 -8.173 -20.344 1.00 89.62 73 LYS A CA 1
ATOM 579 C C . LYS A 1 73 ? -1.018 -7.111 -19.623 1.00 89.62 73 LYS A C 1
ATOM 581 O O . LYS A 1 73 ? -2.242 -7.148 -19.679 1.00 89.62 73 LYS A O 1
ATOM 586 N N . THR A 1 74 ? -0.369 -6.155 -18.962 1.00 91.12 74 THR A N 1
ATOM 587 C CA . THR A 1 74 ? -1.023 -4.991 -18.349 1.00 91.12 74 THR A CA 1
ATOM 588 C C . THR A 1 74 ? -0.351 -3.702 -18.816 1.00 91.12 74 THR A C 1
ATOM 590 O O . THR A 1 74 ? 0.861 -3.681 -19.042 1.00 91.12 74 THR A O 1
ATOM 593 N N . GLU A 1 75 ? -1.103 -2.604 -18.899 1.00 90.56 75 GLU A N 1
ATOM 594 C CA . GLU A 1 75 ? -0.538 -1.285 -19.230 1.00 90.56 75 GLU A CA 1
ATOM 595 C C . GLU A 1 75 ? 0.570 -0.886 -18.244 1.00 90.56 75 GLU A C 1
ATOM 597 O O . GLU A 1 75 ? 1.606 -0.340 -18.629 1.00 90.56 75 GLU A O 1
ATOM 602 N N . ILE A 1 76 ? 0.395 -1.238 -16.964 1.00 92.62 76 ILE A N 1
ATOM 603 C CA . ILE A 1 76 ? 1.372 -0.927 -15.921 1.00 92.62 76 ILE A CA 1
ATOM 604 C C . ILE A 1 76 ? 2.699 -1.660 -16.125 1.00 92.62 76 ILE A C 1
ATOM 606 O O . ILE A 1 76 ? 3.753 -1.119 -15.798 1.00 92.62 76 ILE A O 1
ATOM 610 N N . HIS A 1 77 ? 2.670 -2.864 -16.696 1.00 93.75 77 HIS A N 1
ATOM 611 C CA . HIS A 1 77 ? 3.877 -3.605 -17.043 1.00 93.75 77 HIS A CA 1
ATOM 612 C C . HIS A 1 77 ? 4.650 -2.941 -18.177 1.00 93.75 77 HIS A C 1
ATOM 614 O O . HIS A 1 77 ? 5.877 -2.852 -18.112 1.00 93.75 77 HIS A O 1
ATOM 620 N N . ASP A 1 78 ? 3.957 -2.415 -19.183 1.00 93.31 78 ASP A N 1
ATOM 621 C CA . ASP A 1 78 ? 4.616 -1.699 -20.271 1.00 93.31 78 ASP A CA 1
ATOM 622 C C . ASP A 1 78 ? 5.195 -0.358 -19.817 1.00 93.31 78 ASP A C 1
ATOM 624 O O . ASP A 1 78 ? 6.305 -0.016 -20.225 1.00 93.31 78 ASP A O 1
ATOM 628 N N . LEU A 1 79 ? 4.510 0.359 -18.921 1.00 92.69 79 LEU A N 1
ATOM 629 C CA . LEU A 1 79 ? 5.053 1.559 -18.276 1.00 92.69 79 LEU A CA 1
ATOM 630 C C . LEU A 1 79 ? 6.279 1.231 -17.416 1.00 92.69 79 LEU A C 1
ATOM 632 O O . LEU A 1 79 ? 7.322 1.864 -17.564 1.00 92.69 79 LEU A O 1
ATOM 636 N N . ALA A 1 80 ? 6.195 0.199 -16.574 1.00 94.00 80 ALA A N 1
ATOM 637 C CA . ALA A 1 80 ? 7.302 -0.206 -15.716 1.00 94.00 80 ALA A CA 1
ATOM 638 C C . ALA A 1 80 ? 8.544 -0.607 -16.527 1.00 94.00 80 ALA A C 1
ATOM 640 O O . ALA A 1 80 ? 9.659 -0.244 -16.152 1.00 94.00 80 ALA A O 1
ATOM 641 N N . LYS A 1 81 ? 8.381 -1.315 -17.657 1.00 94.81 81 LYS A N 1
ATOM 642 C CA . LYS A 1 81 ? 9.503 -1.658 -18.554 1.00 94.81 81 LYS A CA 1
ATOM 643 C C . LYS A 1 81 ? 10.231 -0.414 -19.063 1.00 94.81 81 LYS A C 1
ATOM 645 O O . LYS A 1 81 ? 11.459 -0.401 -19.070 1.00 94.81 81 LYS A O 1
ATOM 650 N N . ARG A 1 82 ? 9.495 0.639 -19.444 1.00 93.56 82 ARG A N 1
ATOM 651 C CA . ARG A 1 82 ? 10.088 1.919 -19.884 1.00 93.56 82 ARG A CA 1
ATOM 652 C C . ARG A 1 82 ? 10.876 2.602 -18.766 1.00 93.56 82 ARG A C 1
ATOM 654 O O . ARG A 1 82 ? 11.872 3.257 -19.040 1.00 93.56 82 ARG A O 1
ATOM 661 N N . GLU A 1 83 ? 10.471 2.403 -17.514 1.00 91.81 83 GLU A N 1
ATOM 662 C CA . GLU A 1 83 ? 11.183 2.890 -16.324 1.00 91.81 83 GLU A CA 1
ATOM 663 C C . GLU A 1 83 ? 12.312 1.953 -15.844 1.00 91.81 83 GLU A C 1
ATOM 665 O O . GLU A 1 83 ? 12.915 2.191 -14.797 1.00 91.81 83 GLU A O 1
ATOM 670 N N . GLY A 1 84 ? 12.631 0.896 -16.599 1.00 93.50 84 GLY A N 1
ATOM 671 C CA . GLY A 1 84 ? 13.752 -0.004 -16.318 1.00 93.50 84 GLY A CA 1
ATOM 672 C C . GLY A 1 84 ? 13.383 -1.306 -15.604 1.00 93.50 84 GLY A C 1
ATOM 673 O O . GLY A 1 84 ? 14.278 -2.031 -15.160 1.00 93.50 84 GLY A O 1
ATOM 674 N N . PHE A 1 85 ? 12.095 -1.646 -15.488 1.00 94.81 85 PHE A N 1
ATOM 675 C CA . PHE A 1 85 ? 11.684 -2.971 -15.024 1.00 94.81 85 PHE A CA 1
ATOM 676 C C . PHE A 1 85 ? 12.131 -4.053 -16.008 1.00 94.81 85 PHE A C 1
ATOM 678 O O . PHE A 1 85 ? 11.805 -4.021 -17.195 1.00 94.81 85 PHE A O 1
ATOM 685 N N . LYS A 1 86 ? 12.852 -5.047 -15.488 1.00 93.50 86 LYS A N 1
ATOM 686 C CA . LYS A 1 86 ? 13.268 -6.238 -16.228 1.00 93.50 86 LYS A CA 1
ATOM 687 C C . LYS A 1 86 ? 12.412 -7.418 -15.759 1.00 93.50 86 LYS A C 1
ATOM 689 O O . LYS A 1 86 ? 12.665 -7.918 -14.660 1.00 93.50 86 LYS A O 1
ATOM 694 N N . PRO A 1 87 ? 11.388 -7.836 -16.525 1.00 92.44 87 PRO A N 1
ATOM 695 C CA . PRO A 1 87 ? 10.548 -8.960 -16.135 1.00 92.44 87 PRO A CA 1
ATOM 696 C C . PRO A 1 87 ? 11.360 -10.267 -16.117 1.00 92.44 87 PRO A C 1
ATOM 698 O O . PRO A 1 87 ? 12.293 -10.418 -16.912 1.00 92.44 87 PRO A O 1
ATOM 701 N N . PRO A 1 88 ? 11.018 -11.230 -15.243 1.00 92.69 88 PRO A N 1
ATOM 702 C CA . PRO A 1 88 ? 11.598 -12.563 -15.301 1.00 92.69 88 PRO A CA 1
ATOM 703 C C . PRO A 1 88 ? 11.432 -13.222 -16.675 1.00 92.69 88 PRO A C 1
ATOM 705 O O . PRO A 1 88 ? 10.382 -13.118 -17.311 1.00 92.69 88 PRO A O 1
ATOM 708 N N . SER A 1 89 ? 12.463 -13.951 -17.103 1.00 92.06 89 SER A N 1
ATOM 709 C CA . SER A 1 89 ? 12.534 -14.575 -18.430 1.00 92.06 89 SER A CA 1
ATOM 710 C C . SER A 1 89 ? 11.701 -15.850 -18.586 1.00 92.06 89 SER A C 1
ATOM 712 O O . SER A 1 89 ? 11.436 -16.261 -19.710 1.00 92.06 89 SER A O 1
ATOM 714 N N . ASN A 1 90 ? 11.302 -16.502 -17.490 1.00 92.88 90 ASN A N 1
ATOM 715 C CA . ASN A 1 90 ? 10.568 -17.767 -17.521 1.00 92.88 90 ASN A CA 1
ATOM 716 C C . ASN A 1 90 ? 9.659 -17.939 -16.297 1.00 92.88 90 ASN A C 1
ATOM 718 O O . ASN A 1 90 ? 9.825 -17.257 -15.282 1.00 92.88 90 ASN A O 1
ATOM 722 N N . LEU A 1 91 ? 8.711 -18.874 -16.400 1.00 91.25 91 LEU A N 1
ATOM 723 C CA . LEU A 1 91 ? 7.694 -19.139 -15.379 1.00 91.25 91 LEU A CA 1
ATOM 724 C C . LEU A 1 91 ? 8.292 -19.497 -14.008 1.00 91.25 91 LEU A C 1
ATOM 726 O O . LEU A 1 91 ? 7.800 -19.024 -12.988 1.00 91.25 91 LEU A O 1
ATOM 730 N N . LEU A 1 92 ? 9.382 -20.270 -13.973 1.00 92.88 92 LEU A N 1
ATOM 731 C CA . LEU A 1 92 ? 10.048 -20.641 -12.719 1.00 92.88 92 LEU A CA 1
ATOM 732 C C . LEU A 1 92 ? 10.561 -19.409 -11.967 1.00 92.88 92 LEU A C 1
ATOM 734 O O . LEU A 1 92 ? 10.402 -19.305 -10.754 1.00 92.88 92 LEU A O 1
ATOM 738 N N . ASN A 1 93 ? 11.141 -18.444 -12.680 1.00 90.62 93 ASN A N 1
ATOM 739 C CA . ASN A 1 93 ? 11.590 -17.194 -12.076 1.00 90.62 93 ASN A CA 1
ATOM 740 C C . ASN A 1 93 ? 10.414 -16.305 -11.657 1.00 90.62 93 ASN A C 1
ATOM 742 O O . ASN A 1 93 ? 10.521 -15.607 -10.649 1.00 90.62 93 ASN A O 1
ATOM 746 N N . TRP A 1 94 ? 9.286 -16.366 -12.372 1.00 90.19 94 TRP A N 1
ATOM 747 C CA . TRP A 1 94 ? 8.049 -15.722 -11.926 1.00 90.19 94 TRP A CA 1
ATOM 748 C C . TRP A 1 94 ? 7.550 -16.297 -10.593 1.00 90.19 94 TRP A C 1
ATOM 750 O O . TRP A 1 94 ? 7.204 -15.530 -9.697 1.00 90.19 94 TRP A O 1
ATOM 760 N N . GLY A 1 95 ? 7.600 -17.622 -10.417 1.00 89.38 95 GLY A N 1
ATOM 761 C CA . GLY A 1 95 ? 7.210 -18.297 -9.172 1.00 89.38 95 GLY A CA 1
ATOM 762 C C . GLY A 1 95 ? 8.085 -17.958 -7.957 1.00 89.38 95 GLY A C 1
ATOM 763 O O . GLY A 1 95 ? 7.642 -18.100 -6.823 1.00 89.38 95 GLY A O 1
ATOM 764 N N . LYS A 1 96 ? 9.309 -17.456 -8.172 1.00 87.50 96 LYS A N 1
ATOM 765 C CA . LYS A 1 96 ? 10.230 -17.038 -7.096 1.00 87.50 96 LYS A CA 1
ATOM 766 C C . LYS A 1 96 ? 10.007 -15.600 -6.617 1.00 87.50 96 LYS A C 1
ATOM 768 O O . LYS A 1 96 ? 10.657 -15.167 -5.662 1.00 87.50 96 LYS A O 1
ATOM 773 N N . ILE A 1 97 ? 9.140 -14.827 -7.275 1.00 86.19 97 ILE A N 1
ATOM 774 C CA . ILE A 1 97 ? 8.879 -13.441 -6.878 1.00 86.19 97 ILE A CA 1
ATOM 775 C C . ILE A 1 97 ? 8.142 -13.422 -5.543 1.00 86.19 97 ILE A C 1
ATOM 777 O O . ILE A 1 97 ? 7.029 -13.929 -5.417 1.00 86.19 97 ILE A O 1
ATOM 781 N N . ARG A 1 98 ? 8.721 -12.728 -4.563 1.00 80.44 98 ARG A N 1
ATOM 782 C CA . ARG A 1 98 ? 8.029 -12.413 -3.315 1.00 80.44 98 ARG A CA 1
ATOM 783 C C . ARG A 1 98 ? 7.440 -11.000 -3.374 1.00 80.44 98 ARG A C 1
ATOM 785 O O . ARG A 1 98 ? 8.160 -10.034 -3.618 1.00 80.44 98 ARG A O 1
ATOM 792 N N . ARG A 1 99 ? 6.125 -10.877 -3.144 1.00 75.31 99 ARG A N 1
ATOM 793 C CA . ARG A 1 99 ? 5.359 -9.610 -3.264 1.00 75.31 99 ARG A CA 1
ATOM 794 C C . ARG A 1 99 ? 5.678 -8.571 -2.184 1.00 75.31 99 ARG A C 1
ATOM 796 O O . ARG A 1 99 ? 5.226 -7.435 -2.259 1.00 75.31 99 ARG A O 1
ATOM 803 N N . ASP A 1 100 ? 6.416 -8.968 -1.159 1.00 73.50 100 ASP A N 1
ATOM 804 C CA . ASP A 1 100 ? 6.889 -8.110 -0.078 1.00 73.50 100 ASP A CA 1
ATOM 805 C C . ASP A 1 100 ? 8.192 -7.379 -0.406 1.00 73.50 100 ASP A C 1
ATOM 807 O O . ASP A 1 100 ? 8.607 -6.502 0.351 1.00 73.50 100 ASP A O 1
ATOM 811 N N . ARG A 1 101 ? 8.843 -7.739 -1.516 1.00 82.69 101 ARG A N 1
ATOM 812 C CA . ARG A 1 101 ? 10.049 -7.075 -1.997 1.00 82.69 101 ARG A CA 1
ATOM 813 C C . ARG A 1 101 ? 9.694 -6.149 -3.142 1.00 82.69 101 ARG A C 1
ATOM 815 O O . ARG A 1 101 ? 9.083 -6.553 -4.130 1.00 82.69 101 ARG A O 1
ATOM 822 N N . ALA A 1 102 ? 10.112 -4.899 -3.014 1.00 87.56 102 ALA A N 1
ATOM 823 C CA . ALA A 1 102 ? 9.955 -3.933 -4.082 1.00 87.56 102 ALA A CA 1
ATOM 824 C C . ALA A 1 102 ? 10.860 -4.303 -5.264 1.00 87.56 102 ALA A C 1
ATOM 826 O O . ALA A 1 102 ? 12.027 -4.669 -5.097 1.00 87.56 102 ALA A O 1
ATOM 827 N N . SER A 1 103 ? 10.323 -4.167 -6.475 1.00 88.88 103 SER A N 1
ATOM 828 C CA . SER A 1 103 ? 11.082 -4.391 -7.703 1.00 88.88 103 SER A CA 1
ATOM 829 C C . SER A 1 103 ? 12.273 -3.434 -7.801 1.00 88.88 103 SER A C 1
ATOM 831 O O . SER A 1 103 ? 12.182 -2.265 -7.431 1.00 88.88 103 SER A O 1
ATOM 833 N N . ASN A 1 104 ? 13.392 -3.910 -8.353 1.00 88.56 104 ASN A N 1
ATOM 834 C CA . ASN A 1 104 ? 14.652 -3.156 -8.366 1.00 88.56 104 ASN A CA 1
ATOM 835 C C . ASN A 1 104 ? 14.619 -1.855 -9.186 1.00 88.56 104 ASN A C 1
ATOM 837 O O . ASN A 1 104 ? 15.469 -1.000 -8.963 1.00 88.56 104 ASN A O 1
ATOM 841 N N . TYR A 1 105 ? 13.659 -1.691 -10.101 1.00 90.81 105 TYR A N 1
ATOM 842 C CA . TYR A 1 105 ? 13.502 -0.450 -10.867 1.00 90.81 105 TYR A CA 1
ATOM 843 C C . TYR A 1 105 ? 12.930 0.702 -10.024 1.00 90.81 105 TYR A C 1
ATOM 845 O O . TYR A 1 105 ? 13.101 1.870 -10.367 1.00 90.81 105 TYR A O 1
ATOM 853 N N . LEU A 1 106 ? 12.264 0.393 -8.905 1.00 91.06 106 LEU A N 1
ATOM 854 C CA . LEU A 1 106 ? 11.649 1.406 -8.059 1.00 91.06 106 LEU A CA 1
ATOM 855 C C . LEU A 1 106 ? 12.712 2.197 -7.298 1.00 91.06 106 LEU A C 1
ATOM 857 O O . LEU A 1 106 ? 13.490 1.663 -6.499 1.00 91.06 106 LEU A O 1
ATOM 861 N N . LYS A 1 107 ? 12.686 3.518 -7.481 1.00 86.00 107 LYS A N 1
ATOM 862 C CA . LYS A 1 107 ? 13.472 4.443 -6.661 1.00 86.00 107 LYS A CA 1
ATOM 863 C C . LYS A 1 107 ? 13.012 4.341 -5.204 1.00 86.00 107 LYS A C 1
ATOM 865 O O . LYS A 1 107 ? 11.826 4.203 -4.924 1.00 86.00 107 LYS A O 1
ATOM 870 N N . LYS A 1 108 ? 13.954 4.445 -4.260 1.00 86.69 108 LYS A N 1
ATOM 871 C CA . LYS A 1 108 ? 13.678 4.411 -2.807 1.00 86.69 108 LYS A CA 1
ATOM 872 C C . LYS A 1 108 ? 12.928 3.151 -2.342 1.00 86.69 108 LYS A C 1
ATOM 874 O O . LYS A 1 108 ? 12.159 3.209 -1.388 1.00 86.69 108 LYS A O 1
ATOM 879 N N . LYS A 1 109 ? 13.196 1.997 -2.961 1.00 88.31 109 LYS A N 1
ATOM 880 C CA . LYS A 1 109 ? 12.553 0.711 -2.639 1.00 88.31 109 LYS A CA 1
ATOM 881 C C . LYS A 1 109 ? 12.478 0.387 -1.137 1.00 88.31 109 LYS A C 1
ATOM 883 O O . LYS A 1 109 ? 11.430 -0.029 -0.660 1.00 88.31 109 LYS A O 1
ATOM 888 N N . ASN A 1 110 ? 13.534 0.681 -0.372 1.00 87.38 110 ASN A N 1
ATOM 889 C CA . ASN A 1 110 ? 13.573 0.443 1.078 1.00 87.38 110 ASN A CA 1
ATOM 890 C C . ASN A 1 110 ? 12.498 1.237 1.837 1.00 87.38 110 ASN A C 1
ATOM 892 O O . ASN A 1 110 ? 11.932 0.736 2.802 1.00 87.38 110 ASN A O 1
ATOM 896 N N . GLN A 1 111 ? 12.202 2.460 1.388 1.00 89.94 111 GLN A N 1
ATOM 897 C CA . GLN A 1 111 ? 11.148 3.289 1.966 1.00 89.94 111 GLN A CA 1
ATOM 898 C C . GLN A 1 111 ? 9.765 2.691 1.683 1.00 89.94 111 GLN A C 1
ATOM 900 O O . GLN A 1 111 ? 8.927 2.639 2.578 1.00 89.94 111 GLN A O 1
ATOM 905 N N . LEU A 1 112 ? 9.528 2.222 0.454 1.00 92.25 112 LEU A 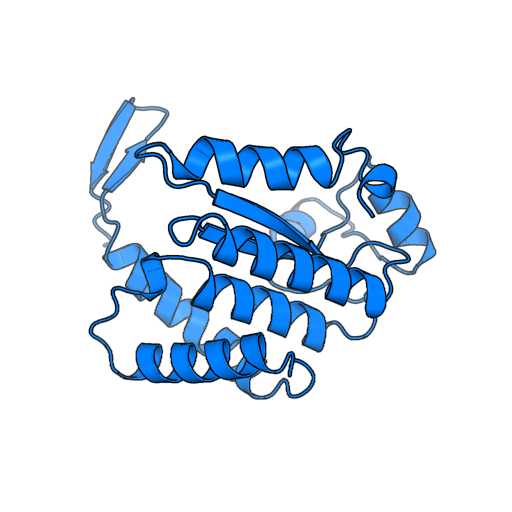N 1
ATOM 906 C CA . LEU A 1 112 ? 8.259 1.596 0.065 1.00 92.25 112 LEU A CA 1
ATOM 907 C C . LEU A 1 112 ? 8.023 0.288 0.834 1.00 92.25 112 LEU A C 1
ATOM 909 O O . LEU A 1 112 ? 6.927 0.058 1.340 1.00 92.25 112 LEU A O 1
ATOM 913 N N . GLU A 1 113 ? 9.063 -0.536 0.983 1.00 91.00 113 GLU A N 1
ATOM 914 C CA . GLU A 1 113 ? 9.035 -1.746 1.816 1.00 91.00 113 GLU A CA 1
ATOM 915 C C . GLU A 1 113 ? 8.716 -1.424 3.274 1.00 91.00 113 GLU A C 1
ATOM 917 O O . GLU A 1 113 ? 7.844 -2.063 3.863 1.00 91.00 113 GLU A O 1
ATOM 922 N N . MET A 1 114 ? 9.340 -0.380 3.829 1.00 89.31 114 MET A N 1
ATOM 923 C CA . MET A 1 114 ? 9.060 0.062 5.192 1.00 89.31 114 MET A CA 1
ATOM 924 C C . MET A 1 114 ? 7.602 0.506 5.364 1.00 89.31 114 MET A C 1
ATOM 926 O O . MET A 1 114 ? 6.967 0.143 6.354 1.00 89.31 114 MET A O 1
ATOM 930 N N . ILE A 1 115 ? 7.045 1.244 4.397 1.00 93.19 115 ILE A N 1
ATOM 931 C CA . ILE A 1 115 ? 5.630 1.650 4.411 1.00 93.19 115 ILE A CA 1
ATOM 932 C C . ILE A 1 115 ? 4.718 0.419 4.376 1.00 93.19 115 ILE A C 1
ATOM 934 O O . ILE A 1 115 ? 3.777 0.333 5.163 1.00 93.19 115 ILE A O 1
ATOM 938 N N . SER A 1 116 ? 5.002 -0.543 3.495 1.00 92.69 116 SER A N 1
ATOM 939 C CA . SER A 1 116 ? 4.205 -1.762 3.354 1.00 92.69 116 SER A CA 1
ATOM 940 C C . SER A 1 116 ? 4.194 -2.589 4.643 1.00 92.69 116 SER A C 1
ATOM 942 O O . SER A 1 116 ? 3.120 -2.922 5.144 1.00 92.69 116 SER A O 1
ATOM 944 N N . ILE A 1 117 ? 5.366 -2.836 5.235 1.00 88.56 117 ILE A N 1
ATOM 945 C CA . ILE A 1 117 ? 5.503 -3.570 6.502 1.00 88.56 117 ILE A CA 1
ATOM 946 C C . ILE A 1 117 ? 4.819 -2.825 7.648 1.00 88.56 117 ILE A C 1
ATOM 948 O O . ILE A 1 117 ? 3.983 -3.407 8.333 1.00 88.56 117 ILE A O 1
ATOM 952 N N . THR A 1 118 ? 5.109 -1.530 7.815 1.00 91.00 118 THR A N 1
ATOM 953 C CA . THR A 1 118 ? 4.493 -0.707 8.869 1.00 91.00 118 THR A CA 1
ATOM 954 C C . THR A 1 118 ? 2.972 -0.745 8.759 1.00 91.00 118 THR A C 1
ATOM 956 O O . THR A 1 118 ? 2.292 -0.976 9.752 1.00 91.00 118 THR A O 1
ATOM 959 N N . SER A 1 119 ? 2.432 -0.601 7.542 1.00 93.50 119 SER A N 1
ATOM 960 C CA . SER A 1 119 ? 0.986 -0.645 7.308 1.00 93.50 119 SER A CA 1
ATOM 961 C C . SER A 1 119 ? 0.360 -1.996 7.654 1.00 93.50 119 SER A C 1
ATOM 963 O O . SER A 1 119 ? -0.774 -2.031 8.114 1.00 93.50 119 SER A O 1
ATOM 965 N N . ALA A 1 120 ? 1.080 -3.102 7.446 1.00 89.25 120 ALA A N 1
ATOM 966 C CA . ALA A 1 120 ? 0.584 -4.430 7.777 1.00 89.25 120 ALA A CA 1
ATOM 967 C C . ALA A 1 120 ? 0.497 -4.622 9.296 1.00 89.25 120 ALA A C 1
ATOM 969 O O . ALA A 1 120 ? -0.516 -5.119 9.773 1.00 89.25 120 ALA A O 1
ATOM 970 N N . ILE A 1 121 ? 1.517 -4.174 10.037 1.00 88.50 121 ILE A N 1
ATOM 971 C CA . ILE A 1 121 ? 1.586 -4.293 11.502 1.00 88.50 121 ILE A CA 1
ATOM 972 C C . ILE A 1 121 ? 0.468 -3.491 12.176 1.00 88.50 121 ILE A C 1
ATOM 974 O O . ILE A 1 121 ? -0.222 -3.998 13.051 1.00 88.50 121 ILE A O 1
ATOM 978 N N . ILE A 1 122 ? 0.277 -2.236 11.772 1.00 91.31 122 ILE A N 1
ATOM 979 C CA . ILE A 1 122 ? -0.700 -1.342 12.416 1.00 91.31 122 ILE A CA 1
ATOM 980 C C . ILE A 1 122 ? -2.125 -1.529 11.877 1.00 91.31 122 ILE A C 1
ATOM 982 O O . ILE A 1 122 ? -3.098 -1.159 12.528 1.00 91.31 122 ILE A O 1
ATOM 986 N N . GLY A 1 123 ? -2.249 -1.993 10.630 1.00 91.00 123 GLY A N 1
ATOM 987 C CA . GLY A 1 123 ? -3.501 -1.976 9.880 1.00 91.00 123 GLY A CA 1
ATOM 988 C C . GLY A 1 123 ? -4.320 -3.250 10.033 1.00 91.00 123 GLY A C 1
ATOM 989 O O . GLY A 1 123 ? -5.479 -3.260 9.623 1.00 91.00 123 GLY A O 1
ATOM 990 N N . ARG A 1 124 ? -3.740 -4.307 10.615 1.00 87.00 124 ARG A N 1
ATOM 991 C CA . ARG A 1 124 ? -4.371 -5.619 10.795 1.00 87.00 124 ARG A CA 1
ATOM 992 C C . ARG A 1 124 ? -4.535 -5.959 12.272 1.00 87.00 124 ARG A C 1
ATOM 994 O O . ARG A 1 124 ? -3.582 -5.874 13.045 1.00 87.00 124 ARG A O 1
ATOM 1001 N N . LYS A 1 125 ? -5.723 -6.435 12.641 1.00 82.50 125 LYS A N 1
ATOM 1002 C CA . LYS A 1 125 ? -6.079 -6.856 14.002 1.00 82.50 125 LYS A CA 1
ATOM 1003 C C . LYS A 1 125 ? -5.335 -8.106 14.449 1.00 82.50 125 LYS A C 1
ATOM 1005 O O . LYS A 1 125 ? -5.154 -8.296 15.645 1.00 82.50 125 LYS A O 1
ATOM 1010 N N . VAL A 1 126 ? -4.839 -8.926 13.518 1.00 75.19 126 VAL A N 1
ATOM 1011 C CA . VAL A 1 126 ? -3.992 -10.085 13.861 1.00 75.19 126 VAL A CA 1
ATOM 1012 C C . VAL A 1 126 ? -2.789 -9.670 14.719 1.00 75.19 126 VAL A C 1
ATOM 1014 O O . VAL A 1 126 ? -2.444 -10.364 15.663 1.00 75.19 126 VAL A O 1
ATOM 1017 N N . PHE A 1 127 ? -2.230 -8.477 14.487 1.00 70.62 127 PHE A N 1
ATOM 1018 C CA . PHE A 1 127 ? -1.117 -7.943 15.275 1.00 70.62 127 PHE A CA 1
ATOM 1019 C C . PHE A 1 127 ? -1.564 -7.169 16.533 1.00 70.62 127 PHE A C 1
ATOM 1021 O O . PHE A 1 127 ? -0.724 -6.592 17.226 1.00 70.62 127 PHE A O 1
ATOM 1028 N N . GLU A 1 128 ? -2.871 -7.070 16.820 1.00 71.06 128 GLU A N 1
ATOM 1029 C CA . GLU A 1 128 ? -3.414 -6.494 18.070 1.00 71.06 128 GLU A CA 1
ATOM 1030 C C . GLU A 1 128 ? -3.402 -7.511 19.211 1.00 71.06 128 GLU A C 1
ATOM 1032 O O . GLU A 1 128 ? -3.207 -7.137 20.365 1.00 71.06 128 GLU A O 1
ATOM 1037 N N . GLN A 1 129 ? -3.565 -8.795 18.892 1.00 63.56 129 GLN A N 1
ATOM 1038 C CA . GLN A 1 129 ? -3.799 -9.866 19.863 1.00 63.56 129 GLN A CA 1
ATOM 1039 C C . GLN A 1 129 ? -2.512 -10.575 20.318 1.00 63.56 129 GLN A C 1
ATOM 1041 O O . GLN A 1 129 ? -2.513 -11.777 20.580 1.00 63.56 129 GLN A O 1
ATOM 1046 N N . GLU A 1 130 ? -1.388 -9.862 20.412 1.00 62.41 130 GLU A N 1
ATOM 1047 C CA . GLU A 1 130 ? -0.100 -10.515 20.659 1.00 62.41 130 GLU A CA 1
ATOM 1048 C C . GLU A 1 130 ? 0.303 -10.518 22.140 1.00 62.41 130 GLU A C 1
ATOM 1050 O O . GLU A 1 130 ? 0.632 -9.497 22.752 1.00 62.41 130 GLU A O 1
ATOM 1055 N N . SER A 1 131 ? 0.334 -11.726 22.707 1.00 60.28 131 SER A N 1
ATOM 1056 C CA . SER A 1 131 ? 0.786 -12.028 24.068 1.00 60.28 131 SER A CA 1
ATOM 1057 C C . SER A 1 131 ? 2.312 -11.961 24.248 1.00 60.28 131 SER A C 1
ATOM 1059 O O . SER A 1 131 ? 2.795 -12.028 25.376 1.00 60.28 131 SER A O 1
ATOM 1061 N N . ILE A 1 132 ? 3.082 -11.802 23.166 1.00 68.25 132 ILE A N 1
ATOM 1062 C CA . ILE A 1 132 ? 4.549 -11.899 23.167 1.00 68.25 132 ILE A CA 1
ATOM 1063 C C . ILE A 1 132 ? 5.183 -10.495 23.081 1.00 68.25 132 ILE A C 1
ATOM 1065 O O . ILE A 1 132 ? 4.903 -9.712 22.171 1.00 68.25 132 ILE A O 1
ATOM 1069 N N . SER A 1 133 ? 6.093 -10.181 24.010 1.00 73.75 133 SER A N 1
ATOM 1070 C CA . SER A 1 133 ? 6.667 -8.837 24.208 1.00 73.75 133 SER A CA 1
ATOM 1071 C C . SER A 1 133 ? 7.385 -8.233 22.992 1.00 73.75 133 SER A C 1
ATOM 1073 O O . SER A 1 133 ? 7.339 -7.016 22.812 1.00 73.75 133 SER A O 1
ATOM 1075 N N . ILE A 1 134 ? 8.008 -9.042 22.123 1.00 72.81 134 ILE A N 1
ATOM 1076 C CA . ILE A 1 134 ? 8.709 -8.525 20.932 1.00 72.81 134 ILE A CA 1
ATOM 1077 C C . ILE A 1 134 ? 7.748 -7.885 19.919 1.00 72.81 134 ILE A C 1
ATOM 1079 O O . ILE A 1 134 ? 8.080 -6.869 19.312 1.00 72.81 134 ILE A O 1
ATOM 1083 N N . PHE A 1 135 ? 6.525 -8.406 19.779 1.00 75.19 135 PHE A N 1
ATOM 1084 C CA . PHE A 1 135 ? 5.531 -7.832 18.868 1.00 75.19 135 PHE A CA 1
ATOM 1085 C C . PHE A 1 135 ? 4.968 -6.513 19.382 1.00 75.19 135 PHE A C 1
ATOM 1087 O O . PHE A 1 135 ? 4.706 -5.620 18.580 1.00 75.19 135 PHE A O 1
ATOM 1094 N N . LYS A 1 136 ? 4.854 -6.342 20.706 1.00 80.50 136 LYS A N 1
ATOM 1095 C CA . LYS A 1 136 ? 4.492 -5.049 21.309 1.00 80.50 136 LYS A CA 1
ATOM 1096 C C . LYS A 1 136 ? 5.525 -3.977 20.967 1.00 80.50 136 LYS A C 1
ATOM 1098 O O . LYS A 1 136 ? 5.144 -2.868 20.599 1.00 80.50 136 LYS A O 1
ATOM 1103 N N . LEU A 1 137 ? 6.815 -4.322 21.018 1.00 82.06 137 LEU A N 1
ATOM 1104 C CA . LEU A 1 137 ? 7.892 -3.421 20.607 1.00 82.06 137 LEU A CA 1
ATOM 1105 C C . LEU A 1 137 ? 7.807 -3.089 19.111 1.00 82.06 137 LEU A C 1
ATOM 1107 O O . LEU A 1 137 ? 7.796 -1.916 18.748 1.00 82.06 137 LEU A O 1
ATOM 1111 N N . LEU A 1 138 ? 7.687 -4.101 18.245 1.00 81.00 138 LEU A N 1
ATOM 1112 C CA . LEU A 1 138 ? 7.552 -3.893 16.797 1.00 81.00 138 LEU A CA 1
ATOM 1113 C C . LEU A 1 138 ? 6.340 -3.020 16.454 1.00 81.00 138 LEU A C 1
ATOM 1115 O O . LEU A 1 138 ? 6.442 -2.122 15.619 1.00 81.00 138 LEU A O 1
ATOM 1119 N N . ARG A 1 139 ? 5.208 -3.243 17.129 1.00 85.44 139 ARG A N 1
ATOM 1120 C CA . ARG A 1 139 ? 4.001 -2.434 16.972 1.00 85.44 139 ARG A CA 1
ATOM 1121 C C . ARG A 1 139 ? 4.219 -0.997 17.425 1.00 85.44 139 ARG A C 1
ATOM 1123 O O . ARG A 1 139 ? 3.905 -0.091 16.667 1.00 85.44 139 ARG A O 1
ATOM 1130 N N . PHE A 1 140 ? 4.820 -0.779 18.593 1.00 87.31 140 PHE A N 1
ATOM 1131 C CA . PHE A 1 140 ? 5.154 0.563 19.076 1.00 87.31 140 PHE A CA 1
ATOM 1132 C C . PHE A 1 140 ? 6.023 1.335 18.069 1.00 87.31 140 PHE A C 1
ATOM 1134 O O . PHE A 1 140 ? 5.743 2.490 17.742 1.00 87.31 140 PHE A O 1
ATOM 1141 N N . MET A 1 141 ? 7.049 0.680 17.518 1.00 86.12 141 MET A N 1
ATOM 1142 C CA . MET A 1 141 ? 7.918 1.269 16.497 1.00 86.12 141 MET A CA 1
ATOM 1143 C C . MET A 1 141 ? 7.162 1.561 15.195 1.00 86.12 141 MET A C 1
ATOM 1145 O O . MET A 1 141 ? 7.388 2.601 14.570 1.00 86.12 141 MET A O 1
ATOM 1149 N N . ALA A 1 142 ? 6.262 0.666 14.785 1.00 89.94 142 ALA A N 1
ATOM 1150 C CA . ALA A 1 142 ? 5.420 0.838 13.608 1.00 89.94 142 ALA A CA 1
ATOM 1151 C C . ALA A 1 142 ? 4.420 1.997 13.785 1.00 89.94 142 ALA A C 1
ATOM 1153 O O . ALA A 1 142 ? 4.296 2.839 12.896 1.00 89.94 142 ALA A O 1
ATOM 1154 N N . ASP A 1 143 ? 3.777 2.103 14.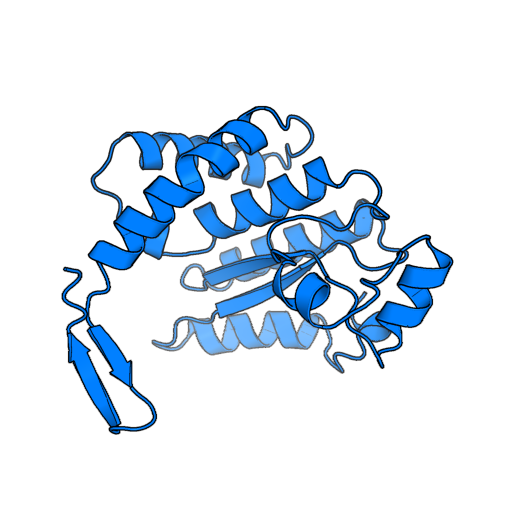949 1.00 90.50 143 ASP A N 1
ATOM 1155 C CA . ASP A 1 143 ? 2.854 3.186 15.295 1.00 90.50 143 ASP A CA 1
ATOM 1156 C C . ASP A 1 143 ? 3.561 4.545 15.289 1.00 90.50 143 ASP A C 1
ATOM 1158 O O . ASP A 1 143 ? 3.073 5.500 14.675 1.00 90.50 143 ASP A O 1
ATOM 1162 N N . PHE A 1 144 ? 4.753 4.632 15.894 1.00 91.31 144 PHE A N 1
ATOM 1163 C CA . PHE A 1 144 ? 5.580 5.839 15.848 1.00 91.31 144 PHE A CA 1
ATOM 1164 C C . PHE A 1 144 ? 5.876 6.250 14.399 1.00 91.31 144 PHE A C 1
ATOM 1166 O O . PHE A 1 144 ? 5.621 7.388 13.994 1.00 91.31 144 PHE A O 1
ATOM 1173 N N . ARG A 1 145 ? 6.349 5.309 13.575 1.00 91.38 145 ARG A N 1
ATOM 1174 C CA . ARG A 1 145 ? 6.649 5.568 12.160 1.00 91.38 145 ARG A CA 1
ATOM 1175 C C . ARG A 1 145 ? 5.432 6.012 11.375 1.00 91.38 145 ARG A C 1
ATOM 1177 O O . ARG A 1 145 ? 5.539 6.932 10.570 1.00 91.38 145 ARG A O 1
ATOM 1184 N N . TRP A 1 146 ? 4.285 5.385 11.603 1.00 93.81 146 TRP A N 1
ATOM 1185 C CA . TRP A 1 146 ? 3.049 5.733 10.916 1.00 93.81 146 TRP A CA 1
ATOM 1186 C C . TRP A 1 146 ? 2.548 7.127 11.290 1.00 93.81 146 TRP A C 1
ATOM 1188 O O . TRP A 1 146 ? 2.140 7.908 10.421 1.00 93.81 146 TRP A O 1
ATOM 1198 N N . LYS A 1 147 ? 2.619 7.464 12.582 1.00 92.00 147 LYS A N 1
ATOM 1199 C CA . LYS A 1 147 ? 2.213 8.767 13.109 1.00 92.00 147 LYS A CA 1
ATOM 1200 C C . LYS A 1 147 ? 3.064 9.893 12.525 1.00 92.00 147 LYS A C 1
ATOM 1202 O O . LYS A 1 147 ? 2.500 10.852 12.002 1.00 92.00 147 LYS A O 1
ATOM 1207 N N . TYR A 1 148 ? 4.389 9.745 12.548 1.00 91.00 148 TYR A N 1
ATOM 1208 C CA . TYR A 1 148 ? 5.338 10.779 12.108 1.00 91.00 148 TYR A CA 1
ATOM 1209 C C . TYR A 1 148 ? 5.796 10.644 10.645 1.00 91.00 148 TYR A C 1
ATOM 1211 O O . TYR A 1 148 ? 6.593 11.448 10.169 1.00 91.00 148 TYR A O 1
ATOM 1219 N N . GLU A 1 149 ? 5.289 9.645 9.918 1.00 91.00 149 GLU A N 1
ATOM 1220 C CA . GLU A 1 149 ? 5.637 9.332 8.521 1.00 91.00 149 GLU A CA 1
ATOM 1221 C C . GLU A 1 149 ? 7.146 9.130 8.290 1.00 91.00 149 GLU A C 1
ATOM 1223 O O . GLU A 1 149 ? 7.716 9.482 7.249 1.00 91.00 149 GLU A O 1
ATOM 1228 N N . PHE A 1 150 ? 7.806 8.531 9.281 1.00 89.75 150 PHE A N 1
ATOM 1229 C CA . PHE A 1 150 ? 9.242 8.283 9.278 1.00 89.75 150 PHE A CA 1
ATOM 1230 C C . PHE A 1 150 ? 9.571 6.913 8.670 1.00 89.75 150 PHE A C 1
ATOM 1232 O O . PHE A 1 150 ? 9.663 5.903 9.362 1.00 89.75 150 PHE A O 1
ATOM 1239 N N . PHE A 1 151 ? 9.779 6.880 7.352 1.00 88.75 151 PHE A N 1
ATOM 1240 C CA . PHE A 1 151 ? 10.023 5.633 6.604 1.00 88.75 151 PHE A CA 1
ATOM 1241 C C . PHE A 1 151 ? 11.424 5.529 5.977 1.00 88.75 151 PHE A C 1
ATOM 1243 O O . PHE A 1 151 ? 11.704 4.590 5.238 1.00 88.75 151 PHE A O 1
ATOM 1250 N N . ASN A 1 152 ? 12.307 6.502 6.227 1.00 80.44 152 ASN A N 1
ATOM 1251 C CA . ASN A 1 152 ? 13.631 6.560 5.592 1.00 80.44 152 ASN A CA 1
ATOM 1252 C C . ASN A 1 152 ? 14.677 5.658 6.275 1.00 80.44 152 ASN A C 1
ATOM 1254 O O . ASN A 1 152 ? 15.595 5.190 5.606 1.00 80.44 152 ASN A O 1
ATOM 1258 N N . ALA A 1 153 ? 14.558 5.413 7.584 1.00 66.75 153 ALA A N 1
ATOM 1259 C CA . ALA A 1 153 ? 15.499 4.576 8.328 1.00 66.75 153 ALA A CA 1
ATOM 1260 C C . ALA A 1 153 ? 15.093 3.097 8.234 1.00 66.75 153 ALA A C 1
ATOM 1262 O O . ALA A 1 153 ? 14.132 2.655 8.864 1.00 66.75 153 ALA A O 1
ATOM 1263 N N . GLY A 1 154 ? 15.824 2.347 7.407 1.00 57.84 154 GLY A N 1
ATOM 1264 C CA . GLY A 1 154 ? 15.504 0.972 7.014 1.00 57.84 154 GLY A CA 1
ATOM 1265 C C . GLY A 1 154 ? 16.180 -0.141 7.821 1.00 57.84 154 GLY A C 1
ATOM 1266 O O . GLY A 1 154 ? 16.080 -1.288 7.401 1.00 57.84 154 GLY A O 1
ATOM 1267 N N . PHE A 1 155 ? 16.873 0.149 8.930 1.00 58.44 155 PHE A N 1
ATOM 1268 C CA . PHE A 1 155 ? 17.612 -0.876 9.694 1.00 58.44 155 PHE A CA 1
ATOM 1269 C C . PHE A 1 155 ? 16.690 -1.997 10.205 1.00 58.44 155 PHE A C 1
ATOM 1271 O O . PHE A 1 155 ? 17.000 -3.178 10.098 1.00 58.44 155 PHE A O 1
ATOM 1278 N N . GLU A 1 156 ? 15.475 -1.645 10.620 1.00 59.09 156 GLU A N 1
ATOM 1279 C CA . GLU A 1 156 ? 14.444 -2.611 11.016 1.00 59.09 156 GLU A CA 1
ATOM 1280 C C . GLU A 1 156 ? 13.889 -3.445 9.859 1.00 59.09 156 GLU A C 1
ATOM 1282 O O . GLU A 1 156 ? 13.367 -4.527 10.098 1.00 59.09 156 GLU A O 1
ATOM 1287 N N . ASN A 1 157 ? 14.034 -3.006 8.602 1.00 61.81 157 ASN A N 1
ATOM 1288 C CA . ASN A 1 157 ? 13.606 -3.798 7.445 1.00 61.81 157 ASN A CA 1
ATOM 1289 C C . ASN A 1 157 ? 14.407 -5.107 7.370 1.00 61.81 157 ASN A C 1
ATOM 1291 O O . ASN A 1 157 ? 13.896 -6.133 6.936 1.00 61.81 157 ASN A O 1
ATOM 1295 N N . PHE A 1 158 ? 15.666 -5.073 7.814 1.00 62.16 158 PHE A N 1
ATOM 1296 C CA . PHE A 1 158 ? 16.512 -6.254 7.917 1.00 62.16 158 PHE A CA 1
ATOM 1297 C C . PHE A 1 158 ? 16.026 -7.193 9.026 1.00 62.16 158 PHE A C 1
ATOM 1299 O O . PHE A 1 158 ? 15.794 -8.370 8.762 1.00 62.16 158 PHE A O 1
ATOM 1306 N N . PHE A 1 159 ? 15.766 -6.664 10.227 1.00 64.75 159 PHE A N 1
ATOM 1307 C CA . PHE A 1 159 ? 15.218 -7.457 11.330 1.00 64.75 159 PHE A CA 1
ATOM 1308 C C . PHE A 1 159 ? 13.863 -8.061 10.986 1.00 64.75 159 PHE A C 1
ATOM 1310 O O . PHE A 1 159 ? 13.661 -9.250 11.186 1.00 64.75 159 PHE A O 1
ATOM 1317 N N . PHE A 1 160 ? 12.953 -7.284 10.404 1.00 63.81 160 PHE A N 1
ATOM 1318 C CA . PHE A 1 160 ? 11.641 -7.792 10.031 1.00 63.81 160 PHE A CA 1
ATOM 1319 C C . PHE A 1 160 ? 11.739 -8.875 8.955 1.00 63.81 160 PHE A C 1
ATOM 1321 O O . PHE A 1 160 ? 10.993 -9.840 9.008 1.00 63.81 160 PHE A O 1
ATOM 1328 N N . LYS A 1 161 ? 12.675 -8.765 8.001 1.00 66.19 161 LYS A N 1
ATOM 1329 C CA . LYS A 1 161 ? 12.928 -9.823 7.007 1.00 66.19 161 LYS A CA 1
ATOM 1330 C C . LYS A 1 161 ? 13.470 -11.106 7.640 1.00 66.19 161 LYS A C 1
ATOM 1332 O O . LYS A 1 161 ? 13.075 -12.173 7.195 1.00 66.19 161 LYS A O 1
ATOM 1337 N N . ILE A 1 162 ? 14.329 -11.001 8.655 1.00 66.94 162 ILE A N 1
ATOM 1338 C CA . ILE A 1 162 ? 14.870 -12.155 9.392 1.00 66.94 162 ILE A CA 1
ATOM 1339 C C . ILE A 1 162 ? 13.791 -12.804 10.255 1.00 66.94 162 ILE A C 1
ATOM 1341 O O . ILE A 1 162 ? 13.584 -14.011 10.202 1.00 66.94 162 ILE A O 1
ATOM 1345 N N . PHE A 1 163 ? 13.084 -11.999 11.044 1.00 65.25 163 PHE A N 1
ATOM 1346 C CA . PHE A 1 163 ? 12.064 -12.506 11.947 1.00 65.25 163 PHE A CA 1
ATOM 1347 C C . PHE A 1 163 ? 10.796 -12.916 11.213 1.00 65.25 163 PHE A C 1
ATOM 1349 O O . PHE A 1 163 ? 10.022 -13.668 11.783 1.00 65.25 163 PHE A O 1
ATOM 1356 N N . ARG A 1 164 ? 10.572 -12.496 9.964 1.00 67.19 164 ARG A N 1
ATOM 1357 C CA . ARG A 1 164 ? 9.356 -12.853 9.232 1.00 67.19 164 ARG A CA 1
ATOM 1358 C C . ARG A 1 164 ? 9.137 -14.354 9.159 1.00 67.19 164 ARG A C 1
ATOM 1360 O O . ARG A 1 164 ? 8.036 -14.774 9.456 1.00 67.19 164 ARG A O 1
ATOM 1367 N N . ASP A 1 165 ? 10.145 -15.147 8.817 1.00 65.81 165 ASP A N 1
ATOM 1368 C CA . ASP A 1 165 ? 9.943 -16.595 8.705 1.00 65.81 165 ASP A CA 1
ATOM 1369 C C . ASP A 1 165 ? 9.575 -17.210 10.074 1.00 65.81 165 ASP A C 1
ATOM 1371 O O . ASP A 1 165 ? 8.835 -18.188 10.148 1.00 65.81 165 ASP A O 1
ATOM 1375 N N . LEU A 1 166 ? 10.026 -16.596 11.176 1.00 67.00 166 LEU A N 1
ATOM 1376 C CA . LEU A 1 166 ? 9.610 -16.944 12.536 1.00 67.00 166 LEU A CA 1
ATOM 1377 C C . LEU A 1 166 ? 8.173 -16.477 12.830 1.00 67.00 166 LEU A C 1
ATOM 1379 O O . LEU A 1 166 ? 7.395 -17.227 13.406 1.00 67.00 166 LEU A O 1
ATOM 1383 N N . ILE A 1 167 ? 7.813 -15.257 12.423 1.00 67.06 167 ILE A N 1
ATOM 1384 C CA . ILE A 1 167 ? 6.472 -14.678 12.580 1.00 67.06 167 ILE A CA 1
ATOM 1385 C C . ILE A 1 167 ? 5.449 -15.490 11.779 1.00 67.06 167 ILE A C 1
ATOM 1387 O O . ILE A 1 167 ? 4.428 -15.877 12.332 1.00 67.06 167 ILE A O 1
ATOM 1391 N N . ASP A 1 168 ? 5.737 -15.802 10.517 1.00 65.38 168 ASP A N 1
ATOM 1392 C CA . ASP A 1 168 ? 4.883 -16.589 9.628 1.00 65.38 168 ASP A CA 1
ATOM 1393 C C . ASP A 1 168 ? 4.675 -18.001 10.202 1.00 65.38 168 ASP A C 1
ATOM 1395 O O . ASP A 1 168 ? 3.547 -18.491 10.216 1.00 65.38 168 ASP A O 1
ATOM 1399 N N . LYS A 1 169 ? 5.714 -18.619 10.786 1.00 64.69 169 LYS A N 1
ATOM 1400 C CA . LYS A 1 169 ? 5.591 -19.883 11.540 1.00 64.69 169 LYS A CA 1
ATOM 1401 C C . LYS A 1 169 ? 4.719 -19.756 12.792 1.00 64.69 169 LYS A C 1
ATOM 1403 O O . LYS A 1 169 ? 3.961 -20.662 13.109 1.00 64.69 169 LYS A O 1
ATOM 1408 N N . VAL A 1 170 ? 4.811 -18.653 13.531 1.00 65.56 170 VAL A N 1
ATOM 1409 C CA . VAL A 1 170 ? 3.996 -18.437 14.742 1.00 65.56 170 VAL A CA 1
ATOM 1410 C C . VAL A 1 170 ? 2.531 -18.143 14.394 1.00 65.56 170 VAL A C 1
ATOM 1412 O O . VAL A 1 170 ? 1.636 -18.632 15.080 1.00 65.56 170 VAL A O 1
ATOM 1415 N N . ILE A 1 171 ? 2.277 -17.387 13.323 1.00 60.47 171 ILE A N 1
ATOM 1416 C CA . ILE A 1 171 ? 0.927 -17.054 12.849 1.00 60.47 171 ILE A CA 1
ATOM 1417 C C . ILE A 1 171 ? 0.248 -18.286 12.236 1.00 60.47 171 ILE A C 1
ATOM 1419 O O . ILE A 1 171 ? -0.899 -18.566 12.576 1.00 60.47 171 ILE A O 1
ATOM 1423 N N . SER A 1 172 ? 0.946 -19.049 11.386 1.00 58.78 172 SER A N 1
ATOM 1424 C CA . SER A 1 172 ? 0.418 -20.303 10.814 1.00 58.78 172 SER A CA 1
ATOM 1425 C C . SER A 1 172 ? 0.070 -21.326 11.896 1.00 58.78 172 SER A C 1
ATOM 1427 O O . SER A 1 172 ? -1.008 -21.908 11.852 1.00 58.78 172 SER A O 1
ATOM 1429 N N . ARG A 1 173 ? 0.891 -21.446 12.949 1.00 54.81 173 ARG A N 1
ATOM 1430 C CA . ARG A 1 173 ? 0.593 -22.296 14.117 1.00 54.81 173 ARG A CA 1
ATOM 1431 C C . ARG A 1 173 ? -0.685 -21.922 14.875 1.00 54.81 173 ARG A C 1
ATOM 1433 O O . ARG A 1 173 ? -1.222 -22.770 15.581 1.00 54.81 173 ARG A O 1
ATOM 1440 N N . ARG A 1 174 ? -1.164 -20.674 14.783 1.00 52.69 174 ARG A N 1
ATOM 1441 C CA . ARG A 1 174 ? -2.412 -20.226 15.437 1.00 52.69 174 ARG A CA 1
ATOM 1442 C C . ARG A 1 174 ? -3.661 -20.426 14.575 1.00 52.69 174 ARG A C 1
ATOM 1444 O O . ARG A 1 174 ? -4.747 -20.521 15.136 1.00 52.69 174 ARG A O 1
ATOM 1451 N N . ASN A 1 175 ? -3.513 -20.530 13.254 1.00 52.53 175 ASN A N 1
ATOM 1452 C CA . ASN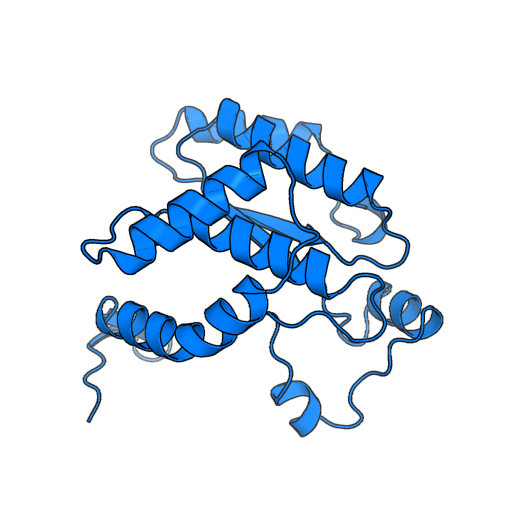 A 1 175 ? -4.607 -20.760 12.311 1.00 52.53 175 ASN A CA 1
ATOM 1453 C C . ASN A 1 175 ? -4.544 -22.198 11.795 1.00 52.53 175 ASN A C 1
ATOM 1455 O O . ASN A 1 175 ? -4.285 -22.436 10.621 1.00 52.53 175 ASN A O 1
ATOM 1459 N N . SER A 1 176 ? -4.752 -23.167 12.681 1.00 54.06 176 SER A N 1
ATOM 1460 C CA . SER A 1 176 ? -4.682 -24.583 12.321 1.00 54.06 176 SER A CA 1
ATOM 1461 C C . SER A 1 176 ? -5.896 -25.081 11.541 1.00 54.06 176 SER A C 1
ATOM 1463 O O . SER A 1 176 ? -5.937 -26.263 11.249 1.00 54.06 176 SER A O 1
ATOM 1465 N N . VAL A 1 177 ? -6.868 -24.232 11.193 1.00 60.09 177 VAL A N 1
ATOM 1466 C CA . VAL A 1 177 ? -8.073 -24.623 10.452 1.00 60.09 177 VAL A CA 1
ATOM 1467 C C . VAL A 1 177 ? -8.098 -23.889 9.113 1.00 60.09 177 VAL A C 1
ATOM 1469 O O . VAL A 1 177 ? -8.281 -22.671 9.082 1.00 60.09 177 VAL A O 1
ATOM 1472 N N . GLU A 1 178 ? -7.926 -24.621 8.014 1.00 65.12 178 GLU A N 1
ATOM 1473 C CA . GLU A 1 178 ? -8.027 -24.089 6.651 1.00 65.12 178 GLU A CA 1
ATOM 1474 C C . GLU A 1 178 ? -9.256 -24.684 5.952 1.00 65.12 178 GLU A C 1
ATOM 1476 O O . GLU A 1 178 ? -9.598 -25.846 6.154 1.00 65.12 178 GLU A O 1
ATOM 1481 N N . TYR A 1 179 ? -9.960 -23.872 5.165 1.00 69.44 179 TYR A N 1
ATOM 1482 C CA . TYR A 1 179 ? -11.051 -24.356 4.321 1.00 69.44 179 TYR A CA 1
ATOM 1483 C C . TYR A 1 179 ? -10.455 -24.953 3.048 1.00 69.44 179 TYR A C 1
ATOM 1485 O O . TYR A 1 179 ? -9.853 -24.224 2.257 1.00 69.44 179 TYR A O 1
ATOM 1493 N N . ASP A 1 180 ? -10.632 -26.255 2.844 1.00 74.94 180 ASP A N 1
ATOM 1494 C CA . ASP A 1 180 ? -10.216 -26.918 1.615 1.00 74.94 180 ASP A CA 1
ATOM 1495 C C . ASP A 1 180 ? -11.324 -26.773 0.552 1.00 74.94 180 ASP A C 1
ATOM 1497 O O . ASP A 1 180 ? -12.413 -27.331 0.705 1.00 74.94 180 ASP A O 1
ATOM 1501 N N . PRO A 1 181 ? -11.083 -26.036 -0.549 1.00 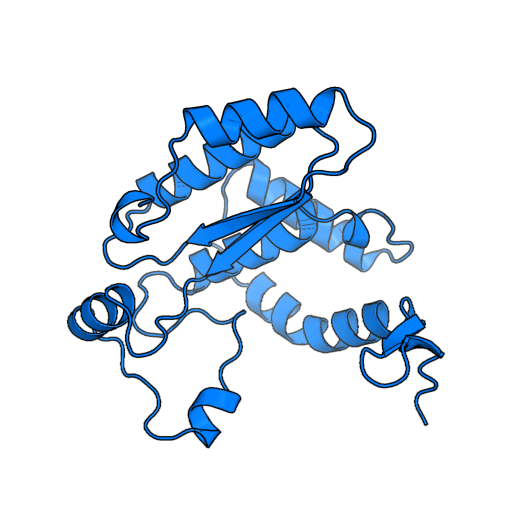65.94 181 PRO A N 1
ATOM 1502 C CA . PRO A 1 181 ? -12.091 -25.810 -1.579 1.00 65.94 181 PRO A CA 1
ATOM 1503 C C . PRO A 1 181 ? -12.413 -27.061 -2.408 1.00 65.94 181 PRO A C 1
ATOM 1505 O O . PRO A 1 181 ? -13.409 -27.055 -3.129 1.00 65.94 181 PRO A O 1
ATOM 1508 N N . PHE A 1 182 ? -11.593 -28.112 -2.348 1.00 76.38 182 PHE A N 1
ATOM 1509 C CA . PHE A 1 182 ? -11.837 -29.358 -3.072 1.00 76.38 182 PHE A CA 1
ATOM 1510 C C . PHE A 1 182 ? -12.721 -30.308 -2.266 1.00 76.38 182 PHE A C 1
ATOM 1512 O O . PHE A 1 182 ? -13.642 -30.904 -2.823 1.00 76.38 182 PHE A O 1
ATOM 1519 N N . THR A 1 183 ? -12.492 -30.406 -0.956 1.00 83.69 183 THR A N 1
ATOM 1520 C CA . THR A 1 183 ? -13.289 -31.257 -0.054 1.00 83.69 183 THR A CA 1
ATOM 1521 C C . THR A 1 183 ? -14.469 -30.526 0.587 1.00 83.69 183 THR A C 1
ATOM 1523 O O . THR A 1 183 ? -15.395 -31.179 1.050 1.00 83.69 183 THR A O 1
ATOM 1526 N N . HIS A 1 184 ? -14.495 -29.190 0.536 1.00 76.50 184 HIS A N 1
ATOM 1527 C CA . HIS A 1 184 ? -15.486 -28.326 1.195 1.00 76.50 184 HIS A CA 1
ATOM 1528 C C . HIS A 1 184 ? -15.517 -28.485 2.724 1.00 76.50 184 HIS A C 1
ATOM 1530 O O . HIS A 1 184 ? -16.511 -28.152 3.372 1.00 76.50 184 HIS A O 1
ATOM 1536 N N . GLU A 1 185 ? -14.419 -28.963 3.307 1.00 83.31 185 GLU A N 1
ATOM 1537 C CA . GLU A 1 185 ? -14.282 -29.189 4.739 1.00 83.31 185 GLU A CA 1
ATOM 1538 C C . GLU A 1 185 ? -13.246 -28.248 5.358 1.00 83.31 185 GLU A C 1
ATOM 1540 O O . GLU A 1 185 ? -12.319 -27.755 4.710 1.00 83.31 185 GLU A O 1
ATOM 1545 N N . PHE A 1 186 ? -13.421 -27.988 6.651 1.00 78.06 186 PHE A N 1
ATOM 1546 C CA . PHE A 1 186 ? -12.430 -27.296 7.459 1.00 78.06 186 PHE A CA 1
ATOM 1547 C C . PHE A 1 186 ? -11.418 -28.319 7.969 1.00 78.06 186 PHE A C 1
ATOM 1549 O O . PHE A 1 186 ? -11.730 -29.129 8.842 1.00 78.06 186 PHE A O 1
ATOM 1556 N N . VAL A 1 187 ? -10.208 -28.288 7.419 1.00 76.81 187 VAL A N 1
ATOM 1557 C CA . VAL A 1 187 ? -9.158 -29.259 7.720 1.00 76.81 187 VAL A CA 1
ATOM 1558 C C . VAL A 1 187 ? -8.235 -28.698 8.792 1.00 76.81 187 VAL A C 1
ATOM 1560 O O . VAL A 1 187 ? -7.770 -27.559 8.704 1.00 76.81 187 VAL A O 1
ATOM 1563 N N . LEU A 1 188 ? -7.960 -29.518 9.810 1.00 68.25 188 LEU A N 1
ATOM 1564 C CA . LEU A 1 188 ? -6.934 -29.221 10.800 1.00 68.25 188 LEU A CA 1
ATOM 1565 C C . LEU A 1 188 ? -5.554 -29.544 10.221 1.00 68.25 188 LEU A C 1
ATOM 1567 O O . LEU A 1 188 ? -5.229 -30.716 10.030 1.00 68.25 188 LEU A O 1
ATOM 1571 N N . ILE A 1 189 ? -4.727 -28.529 9.982 1.00 61.59 189 ILE A N 1
ATOM 1572 C CA . ILE A 1 189 ? -3.335 -28.734 9.572 1.00 61.59 189 ILE A CA 1
ATOM 1573 C C . ILE A 1 189 ? -2.555 -29.205 10.804 1.00 61.59 189 ILE A C 1
ATOM 1575 O O . ILE A 1 189 ? -2.213 -28.415 11.687 1.00 61.59 189 ILE A O 1
ATOM 1579 N N . LYS A 1 190 ? -2.294 -30.511 10.882 1.00 48.59 190 LYS A N 1
ATOM 1580 C CA . LYS A 1 190 ? -1.213 -31.055 11.709 1.00 48.59 190 LYS A CA 1
ATOM 1581 C C . LYS A 1 190 ? 0.055 -31.022 10.861 1.00 48.59 190 LYS A C 1
ATOM 1583 O O . LYS A 1 190 ? 0.099 -31.677 9.827 1.00 48.59 190 LYS A O 1
ATOM 1588 N N . GLU A 1 191 ? 1.047 -30.235 11.264 1.00 53.31 191 GLU A N 1
ATOM 1589 C CA . GLU A 1 191 ? 2.400 -30.391 10.719 1.00 53.31 191 GLU A CA 1
ATOM 1590 C C . GLU A 1 191 ? 3.055 -31.614 11.384 1.00 53.31 191 GLU A C 1
ATOM 1592 O O . GLU A 1 191 ? 3.060 -31.701 12.617 1.00 53.31 191 GLU A O 1
ATOM 1597 N N . ASP A 1 192 ? 3.568 -32.532 10.560 1.00 37.34 192 ASP A N 1
ATOM 1598 C CA . ASP A 1 192 ? 4.581 -33.535 10.925 1.00 37.34 192 ASP A CA 1
ATOM 1599 C C . ASP A 1 192 ? 5.971 -32.885 11.086 1.00 37.34 192 ASP A C 1
ATOM 1601 O O . ASP A 1 192 ? 6.284 -31.934 10.325 1.00 37.34 192 ASP A O 1
#

Sequence (192 aa):
MLNILNKNISIKNIIQSAKITKGTDLSADYSWMIGIPGETKTDVRRTINLIKKIKEINPKSEFSIKILFPYPKTEIHDLAKREGFKPPSNLLNWGKIRRDRASNYLKKKNQLEMISITSAIIGRKVFEQESISIFKLLRFMADFRWKYEFFNAGFENFFFKIFRDLIDKVISRRNSVEYDPFTHEFVLIKED

pLDDT: mean 84.69, std 12.99, range [37.34, 97.81]

Foldseek 3Di:
DCVLVVVPDDLVRVLVVLLVCQPDPDAAEEEAEDLQQVDDPVNVVVRLVSVVSSCVSHVSHFYFYWYDDQDPPDPSVVSLVVLPQDDDPDPVVVVVDDRLFHGPSGDPRLLSSQRRVLSNCQRDCLLVPDPDPVSVVVVVVSVVCSVVVPRNDRPVVVVCVVCVVVVVVVSCVVCQWDQDPVVRDTHGDDDD